Protein AF-A0A9D5NT60-F1 (afdb_monomer)

Mean predicted aligned error: 14.5 Å

Structure (mmCIF, N/CA/C/O backbone):
data_AF-A0A9D5NT60-F1
#
_entry.id   AF-A0A9D5NT60-F1
#
loop_
_atom_site.group_PDB
_atom_site.id
_atom_site.type_symbol
_atom_site.label_atom_id
_atom_site.label_alt_id
_atom_site.label_comp_id
_atom_site.label_asym_id
_atom_site.label_entity_id
_atom_site.label_seq_id
_atom_site.pdbx_PDB_ins_code
_atom_site.Cartn_x
_atom_site.Cartn_y
_atom_site.Cartn_z
_atom_site.occupancy
_atom_site.B_iso_or_equiv
_atom_site.auth_seq_id
_atom_site.auth_comp_id
_atom_site.auth_asym_id
_atom_site.auth_atom_id
_atom_site.pdbx_PDB_model_num
ATOM 1 N N . MET A 1 1 ? -36.560 -39.784 43.016 1.00 55.50 1 MET A N 1
ATOM 2 C CA . MET A 1 1 ? -36.771 -38.381 42.572 1.00 55.50 1 MET A CA 1
ATOM 3 C C . MET A 1 1 ? -35.807 -37.379 43.245 1.00 55.50 1 MET A C 1
ATOM 5 O O . MET A 1 1 ? -36.233 -36.331 43.709 1.00 55.50 1 MET A O 1
ATOM 9 N N . ARG A 1 2 ? -34.494 -37.661 43.305 1.00 48.84 2 ARG A N 1
ATOM 10 C CA . ARG A 1 2 ? -33.468 -36.709 43.806 1.00 48.84 2 ARG A CA 1
ATOM 11 C C . ARG A 1 2 ? -32.335 -36.456 42.801 1.00 48.84 2 ARG A C 1
ATOM 13 O O . ARG A 1 2 ? -31.768 -35.375 42.797 1.00 48.84 2 ARG A O 1
ATOM 20 N N . HIS A 1 3 ? -32.096 -37.387 41.877 1.00 47.28 3 HIS A N 1
ATOM 21 C CA . HIS A 1 3 ? -31.060 -37.263 40.844 1.00 47.28 3 HIS A CA 1
ATOM 22 C C . HIS A 1 3 ? -31.459 -36.378 39.648 1.00 47.28 3 HIS A C 1
ATOM 24 O O . HIS A 1 3 ? -30.592 -35.825 38.986 1.00 47.28 3 HIS A O 1
ATOM 30 N N . PHE A 1 4 ? -32.758 -36.158 39.413 1.00 44.31 4 PHE A N 1
ATOM 31 C CA . PHE A 1 4 ? -33.241 -35.341 38.287 1.00 44.31 4 PHE A CA 1
ATOM 32 C C . PHE A 1 4 ? -33.072 -33.825 38.510 1.00 44.31 4 PHE A C 1
ATOM 34 O O . PHE A 1 4 ? -32.981 -33.059 37.559 1.00 44.31 4 PHE A O 1
ATOM 41 N N . ARG A 1 5 ? -32.977 -33.378 39.772 1.00 44.19 5 ARG A N 1
ATOM 42 C CA . ARG A 1 5 ? -32.785 -31.956 40.118 1.00 44.19 5 ARG A CA 1
ATOM 43 C C . ARG A 1 5 ? -31.328 -31.496 40.013 1.00 44.19 5 ARG A C 1
ATOM 45 O O . ARG A 1 5 ? -31.089 -30.311 39.833 1.00 44.19 5 ARG A O 1
ATOM 52 N N . ILE A 1 6 ? -30.371 -32.422 40.098 1.00 51.81 6 ILE A N 1
ATOM 53 C CA . ILE A 1 6 ? -28.933 -32.112 40.038 1.00 51.81 6 ILE A CA 1
ATOM 54 C C . ILE A 1 6 ? -28.485 -31.921 38.582 1.00 51.81 6 ILE A C 1
ATOM 56 O O . ILE A 1 6 ? -27.707 -31.020 38.287 1.00 51.81 6 ILE A O 1
ATOM 60 N N . ILE A 1 7 ? -29.049 -32.694 37.650 1.00 50.59 7 ILE A N 1
ATOM 61 C CA . ILE A 1 7 ? -28.733 -32.590 36.215 1.00 50.59 7 ILE A CA 1
ATOM 62 C C . ILE A 1 7 ? -29.199 -31.241 35.639 1.00 50.59 7 ILE A C 1
ATOM 64 O O . ILE A 1 7 ? -28.516 -30.651 34.807 1.00 50.59 7 ILE A O 1
ATOM 68 N N . LEU A 1 8 ? -30.303 -30.690 36.150 1.00 46.84 8 LEU A N 1
ATOM 69 C CA . LEU A 1 8 ? -30.836 -29.399 35.705 1.00 46.84 8 LEU A CA 1
ATOM 70 C C . LEU A 1 8 ? -29.977 -28.199 36.150 1.00 46.84 8 LEU A C 1
ATOM 72 O O . LEU A 1 8 ? -30.018 -27.152 35.514 1.00 46.84 8 LEU A O 1
ATOM 76 N N . PHE A 1 9 ? -29.154 -28.360 37.191 1.00 44.91 9 PHE A N 1
ATOM 77 C CA . PHE A 1 9 ? -28.248 -27.308 37.662 1.00 44.91 9 PHE A CA 1
ATOM 78 C C . PHE A 1 9 ? -26.914 -27.290 36.900 1.00 44.91 9 PHE A C 1
ATOM 80 O O . PHE A 1 9 ? -26.325 -26.230 36.716 1.00 44.91 9 PHE A O 1
ATOM 87 N N . VAL A 1 10 ? -26.456 -28.441 36.396 1.00 49.69 10 VAL A N 1
ATOM 88 C CA . VAL A 1 10 ? -25.205 -28.535 35.618 1.00 49.69 10 VAL A CA 1
ATOM 89 C C . VAL A 1 10 ? -25.395 -28.038 34.178 1.00 49.69 10 VAL A C 1
ATOM 91 O O . VAL A 1 10 ? -24.489 -27.431 33.614 1.00 49.69 10 VAL A O 1
ATOM 94 N N . VAL A 1 11 ? -26.589 -28.197 33.599 1.00 49.06 11 VAL A N 1
ATOM 95 C CA . VAL A 1 11 ? -26.887 -27.692 32.244 1.00 49.06 11 VAL A CA 1
ATOM 96 C C . VAL A 1 11 ? -27.072 -26.165 32.217 1.00 49.06 11 VAL A C 1
ATOM 98 O O . VAL A 1 11 ? -26.758 -25.535 31.212 1.00 49.06 11 VAL A O 1
ATOM 101 N N . ALA A 1 12 ? -27.482 -25.542 33.328 1.00 46.06 12 ALA A N 1
ATOM 102 C CA . ALA A 1 12 ? -27.653 -24.088 33.411 1.00 46.06 12 ALA A CA 1
ATOM 103 C C . ALA A 1 12 ? -26.325 -23.301 33.472 1.00 46.06 12 ALA A C 1
ATOM 105 O O . ALA A 1 12 ? -26.299 -22.124 33.128 1.00 46.06 12 ALA A O 1
ATOM 106 N N . VAL A 1 13 ? -25.215 -23.936 33.871 1.00 49.66 13 VAL A N 1
ATOM 107 C CA . VAL A 1 13 ? -23.894 -23.280 33.986 1.00 49.66 13 VAL A CA 1
ATOM 108 C C . VAL A 1 13 ? -23.047 -23.446 32.714 1.00 49.66 13 VAL A C 1
ATOM 110 O O . VAL A 1 13 ? -22.098 -22.700 32.492 1.00 49.66 13 VAL A O 1
ATOM 113 N N . ALA A 1 14 ? -23.423 -24.356 31.811 1.00 45.78 14 ALA A N 1
ATOM 114 C CA . ALA A 1 14 ? -22.706 -24.584 30.553 1.00 45.78 14 ALA A CA 1
ATOM 115 C C . ALA A 1 14 ? -23.073 -23.591 29.426 1.00 45.78 14 ALA A C 1
ATOM 117 O O . ALA A 1 14 ? -22.545 -23.699 28.322 1.00 45.78 14 ALA A O 1
ATOM 118 N N . TRP A 1 15 ? -23.960 -22.624 29.688 1.00 45.91 15 TRP A N 1
ATOM 119 C CA . TRP A 1 15 ? -24.407 -21.599 28.729 1.00 45.91 15 TRP A CA 1
ATOM 120 C C . TRP A 1 15 ? -23.948 -20.179 29.103 1.00 45.91 15 TRP A C 1
ATOM 122 O O . TRP A 1 15 ? -24.566 -19.188 28.731 1.00 45.91 15 TRP A O 1
ATOM 132 N N . CYS A 1 16 ? -22.830 -20.051 29.816 1.00 47.03 16 CYS A N 1
ATOM 133 C CA . CYS A 1 16 ? -22.182 -18.760 30.037 1.00 47.03 16 CYS A CA 1
ATOM 134 C C . CYS A 1 16 ? -20.698 -18.856 29.698 1.00 47.03 16 CYS A C 1
ATOM 136 O O . CYS A 1 16 ? -19.882 -18.890 30.607 1.00 47.03 16 CYS A O 1
ATOM 138 N N . SER A 1 17 ? -20.341 -18.931 28.413 1.00 45.72 17 SER A N 1
ATOM 139 C CA . SER A 1 17 ? -19.003 -18.567 27.894 1.00 45.72 17 SER A CA 1
ATOM 140 C C . SER A 1 17 ? -18.977 -18.607 26.364 1.00 45.72 17 SER A C 1
ATOM 142 O O . SER A 1 17 ? -18.187 -19.301 25.737 1.00 45.72 17 SER A O 1
ATOM 144 N N . SER A 1 18 ? -19.868 -17.864 25.728 1.00 51.53 18 SER A N 1
ATOM 145 C CA . SER A 1 18 ? -19.599 -17.357 24.380 1.00 51.53 18 SER A CA 1
ATOM 146 C C . SER A 1 18 ? -20.215 -15.974 24.271 1.00 51.53 18 SER A C 1
ATOM 148 O O . SER A 1 18 ? -21.006 -15.668 23.387 1.00 51.53 18 SER A O 1
ATOM 150 N N . ILE A 1 19 ? -19.813 -15.100 25.201 1.00 51.97 19 ILE A N 1
ATOM 151 C CA . ILE A 1 19 ? -19.717 -13.685 24.861 1.00 51.97 19 ILE A CA 1
ATOM 152 C C . ILE A 1 19 ? -18.620 -13.648 23.801 1.00 51.97 19 ILE A C 1
ATOM 154 O O . ILE A 1 19 ? -17.432 -13.622 24.117 1.00 51.97 19 ILE A O 1
ATOM 158 N N . GLY A 1 20 ? -19.024 -13.767 22.534 1.00 46.34 20 GLY A N 1
ATOM 159 C CA . GLY A 1 20 ? -18.193 -13.309 21.440 1.00 46.34 20 GLY A CA 1
ATOM 160 C C . GLY A 1 20 ? -17.795 -11.891 21.806 1.00 46.34 20 GLY A C 1
ATOM 161 O O . GLY A 1 20 ? -18.662 -11.065 22.099 1.00 46.34 20 GLY A O 1
ATOM 162 N N . ALA A 1 21 ? -16.493 -11.647 21.913 1.00 41.59 21 ALA A N 1
ATOM 163 C CA . ALA A 1 21 ? -15.985 -10.301 22.025 1.00 41.59 21 ALA A CA 1
ATOM 164 C C . ALA A 1 21 ? -16.543 -9.539 20.819 1.00 41.59 21 ALA A C 1
ATOM 166 O O . ALA A 1 21 ? -16.069 -9.712 19.698 1.00 41.59 21 ALA A O 1
ATOM 167 N N . ASN A 1 22 ? -17.590 -8.745 21.037 1.00 44.59 22 ASN A N 1
ATOM 168 C CA . ASN A 1 22 ? -17.955 -7.686 20.117 1.00 44.59 22 ASN A CA 1
ATOM 169 C C . ASN A 1 22 ? -16.847 -6.649 20.259 1.00 44.59 22 ASN A C 1
ATOM 171 O O . ASN A 1 22 ? -16.970 -5.674 20.999 1.00 44.59 22 ASN A O 1
ATOM 175 N N . SER A 1 23 ? -15.719 -6.922 19.607 1.00 47.34 23 SER A N 1
ATOM 176 C CA . SER A 1 23 ? -14.710 -5.925 19.313 1.00 47.34 23 SER A CA 1
ATOM 177 C C . SER A 1 23 ? -15.454 -4.847 18.542 1.00 47.34 23 SER A C 1
ATOM 179 O O . SER A 1 23 ? -15.904 -5.095 17.423 1.00 47.34 23 SER A O 1
ATOM 181 N N . ALA A 1 24 ? -15.662 -3.682 19.158 1.00 52.12 24 ALA A N 1
ATOM 182 C CA . ALA A 1 24 ? -16.116 -2.519 18.413 1.00 52.12 24 ALA A CA 1
ATOM 183 C C . ALA A 1 24 ? -15.229 -2.391 17.159 1.00 52.12 24 ALA A C 1
ATOM 185 O O . ALA A 1 24 ? -14.023 -2.656 17.268 1.00 52.12 24 ALA A O 1
ATOM 186 N N . PRO A 1 25 ? -15.796 -2.067 15.982 1.00 56.31 25 PRO A N 1
ATOM 187 C CA . PRO A 1 25 ? -15.014 -1.949 14.762 1.00 56.31 25 PRO A CA 1
ATOM 188 C C . PRO A 1 25 ? -13.842 -1.015 15.042 1.00 56.31 25 PRO A C 1
ATOM 190 O O . PRO A 1 25 ? -14.013 0.104 15.529 1.00 56.31 25 PRO A O 1
ATOM 193 N N . VAL A 1 26 ? -12.633 -1.531 14.841 1.00 66.62 26 VAL A N 1
ATOM 194 C CA . VAL A 1 26 ? -11.413 -0.800 15.149 1.00 66.62 26 VAL A CA 1
ATOM 195 C C . VAL A 1 26 ? -11.231 0.253 14.060 1.00 66.62 26 VAL A C 1
ATOM 197 O O . VAL A 1 26 ? -10.698 -0.017 12.986 1.00 66.62 26 VAL A O 1
ATOM 200 N N . VAL A 1 27 ? -11.754 1.451 14.322 1.00 77.25 27 VAL A N 1
ATOM 201 C CA . VAL A 1 27 ? -11.647 2.599 13.421 1.00 77.25 27 VAL A CA 1
ATOM 202 C C . VAL A 1 27 ? -10.230 3.154 13.513 1.00 77.25 27 VAL A C 1
ATOM 204 O O . VAL A 1 27 ? -9.763 3.511 14.598 1.00 77.25 27 VAL A O 1
ATOM 207 N N . LEU A 1 28 ? -9.538 3.241 12.375 1.00 84.44 28 LEU A N 1
ATOM 208 C CA . LEU A 1 28 ? -8.207 3.842 12.328 1.00 84.44 28 LEU A CA 1
ATOM 209 C C . LEU A 1 28 ? -8.253 5.306 12.813 1.00 84.44 28 LEU A C 1
ATOM 211 O O . LEU A 1 28 ? -9.161 6.054 12.429 1.00 84.44 28 LEU A O 1
ATOM 215 N N . PRO A 1 29 ? -7.246 5.774 13.573 1.00 89.12 29 PRO A N 1
ATOM 216 C CA . PRO A 1 29 ? -7.067 7.198 13.826 1.00 89.12 29 PRO A CA 1
ATOM 217 C C . PRO A 1 29 ? -6.943 7.969 12.510 1.00 89.12 29 PRO A C 1
ATOM 219 O O . PRO A 1 29 ? -6.297 7.498 11.573 1.00 89.12 29 PRO A O 1
ATOM 222 N N . HIS A 1 30 ? -7.508 9.177 12.449 1.00 87.94 30 HIS A N 1
ATOM 223 C CA . HIS A 1 30 ? -7.517 9.987 11.227 1.00 87.94 30 HIS A CA 1
ATOM 224 C C . HIS A 1 30 ? -6.115 10.173 10.615 1.00 87.94 30 HIS A C 1
ATOM 226 O O . HIS A 1 30 ? -5.956 10.045 9.406 1.00 87.94 30 HIS A O 1
ATOM 232 N N . ALA A 1 31 ? -5.083 10.395 11.438 1.00 88.69 31 ALA A N 1
ATOM 233 C CA . ALA A 1 31 ? -3.705 10.551 10.965 1.00 88.69 31 ALA A CA 1
ATOM 234 C C . ALA A 1 31 ? -3.171 9.288 10.263 1.00 88.69 31 ALA A C 1
ATOM 236 O O . ALA A 1 31 ? -2.668 9.378 9.144 1.00 88.69 31 ALA A O 1
ATOM 237 N N . THR A 1 32 ? -3.337 8.114 10.878 1.00 89.25 32 THR A N 1
ATOM 238 C CA . THR A 1 32 ? -2.941 6.820 10.298 1.00 89.25 32 THR A CA 1
ATOM 239 C C . THR A 1 32 ? -3.777 6.505 9.049 1.00 89.25 32 THR A C 1
ATOM 241 O O . THR A 1 32 ? -3.253 5.999 8.061 1.00 89.25 32 THR A O 1
ATOM 244 N N . ALA A 1 33 ? -5.070 6.856 9.036 1.00 88.06 33 ALA A N 1
ATOM 245 C CA . ALA A 1 33 ? -5.943 6.652 7.877 1.00 88.06 33 ALA A CA 1
ATOM 246 C C . ALA A 1 33 ? -5.521 7.528 6.686 1.00 88.06 33 ALA A C 1
ATOM 248 O O . ALA A 1 33 ? -5.397 7.044 5.559 1.00 88.06 33 ALA A O 1
ATOM 249 N N . ALA A 1 34 ? -5.236 8.806 6.942 1.00 87.50 34 ALA A N 1
ATOM 250 C CA . ALA A 1 34 ? -4.710 9.732 5.948 1.00 87.50 34 ALA A CA 1
ATOM 251 C C . ALA A 1 34 ? -3.334 9.287 5.435 1.00 87.50 34 ALA A C 1
ATOM 253 O O . ALA A 1 34 ? -3.050 9.415 4.244 1.00 87.50 34 ALA A O 1
ATOM 254 N N . HIS A 1 35 ? -2.496 8.729 6.312 1.00 89.25 35 HIS A N 1
ATOM 255 C CA . HIS A 1 35 ? -1.205 8.171 5.936 1.00 89.25 35 HIS A CA 1
ATOM 256 C C . HIS A 1 35 ? -1.355 6.965 5.001 1.00 89.25 35 HIS A C 1
ATOM 258 O O . HIS A 1 35 ? -0.745 6.939 3.933 1.00 89.25 35 HIS A O 1
ATOM 264 N N . PHE A 1 36 ? -2.234 6.021 5.345 1.00 88.12 36 PHE A N 1
ATOM 265 C CA . PHE A 1 36 ? -2.567 4.875 4.500 1.00 88.12 36 PHE A CA 1
ATOM 266 C C . PHE A 1 36 ? -3.084 5.303 3.118 1.00 88.12 36 PHE A C 1
ATOM 268 O O . PHE A 1 36 ? -2.667 4.757 2.0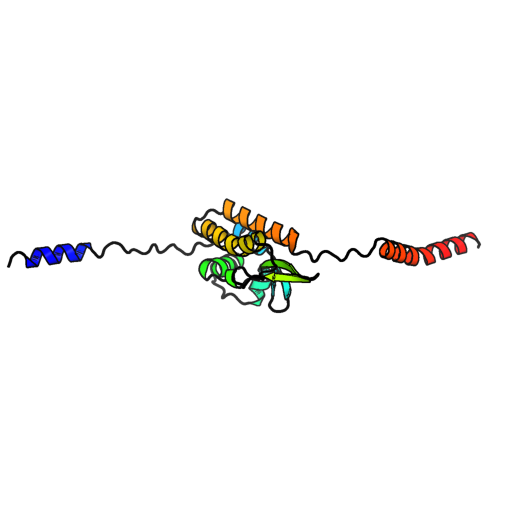98 1.00 88.12 36 PHE A O 1
ATOM 275 N N . CYS A 1 37 ? -3.921 6.344 3.062 1.00 86.50 37 CYS A N 1
ATOM 276 C CA . CYS A 1 37 ? -4.475 6.869 1.811 1.00 86.50 37 CYS A CA 1
ATOM 277 C C . CYS A 1 37 ? -3.445 7.548 0.885 1.00 86.50 37 CYS A C 1
ATOM 279 O O . CYS A 1 37 ? -3.810 7.946 -0.225 1.00 86.50 37 CYS A O 1
ATOM 281 N N . ARG A 1 38 ? -2.175 7.679 1.301 1.00 88.38 38 ARG A N 1
ATOM 282 C CA . ARG A 1 38 ? -1.074 8.128 0.427 1.00 88.38 38 ARG A CA 1
ATOM 283 C C . ARG A 1 38 ? -0.589 7.050 -0.535 1.00 88.38 38 ARG A C 1
ATOM 285 O O . ARG A 1 38 ? 0.083 7.386 -1.507 1.00 88.38 38 ARG A O 1
ATOM 292 N N . LEU A 1 39 ? -0.891 5.780 -0.266 1.00 89.50 39 LEU A N 1
ATOM 293 C CA . LEU A 1 39 ? -0.545 4.690 -1.170 1.00 89.50 39 LEU A CA 1
ATOM 294 C C . LEU A 1 39 ? -1.230 4.883 -2.523 1.00 89.50 39 LEU A C 1
ATOM 296 O O . LEU A 1 39 ? -2.339 5.420 -2.626 1.00 89.50 39 LEU A O 1
ATOM 300 N N . LEU A 1 40 ? -0.556 4.403 -3.561 1.00 90.00 40 LEU A N 1
ATOM 301 C CA . LEU A 1 40 ? -1.117 4.329 -4.900 1.00 90.00 40 LEU A CA 1
ATOM 302 C C . LEU A 1 40 ? -1.873 3.015 -5.081 1.00 90.00 40 LEU A C 1
ATOM 304 O O . LEU A 1 40 ? -1.474 1.975 -4.553 1.00 90.00 40 LEU A O 1
ATOM 308 N N . VAL A 1 41 ? -2.948 3.068 -5.855 1.00 88.81 41 VAL A N 1
ATOM 309 C CA . VAL A 1 41 ? -3.691 1.896 -6.304 1.00 88.81 41 VAL A CA 1
ATOM 310 C C . VAL A 1 41 ? -3.860 1.972 -7.816 1.00 88.81 41 VAL A C 1
ATOM 312 O O . VAL A 1 41 ? -4.087 3.050 -8.372 1.00 88.81 41 VAL A O 1
ATOM 315 N N . ALA A 1 42 ? -3.710 0.831 -8.482 1.00 87.88 42 ALA A N 1
ATOM 316 C CA . ALA A 1 42 ? -4.052 0.703 -9.889 1.00 87.88 42 ALA A CA 1
ATOM 317 C C . ALA A 1 42 ? -5.551 0.426 -10.039 1.00 87.88 42 ALA A C 1
ATOM 319 O O . ALA A 1 42 ? -6.087 -0.472 -9.384 1.00 87.88 42 ALA A O 1
ATOM 320 N N . ASP A 1 43 ? -6.217 1.182 -10.908 1.00 81.81 43 ASP A N 1
ATOM 321 C CA . ASP A 1 43 ? -7.610 0.927 -11.268 1.00 81.81 43 ASP A CA 1
ATOM 322 C C . ASP A 1 43 ? -7.752 -0.329 -12.163 1.00 81.81 43 ASP A C 1
ATOM 324 O O . ASP A 1 43 ? -6.798 -1.078 -12.427 1.00 81.81 43 ASP A O 1
ATOM 328 N N . SER A 1 44 ? -8.975 -0.607 -12.619 1.00 77.38 44 SER A N 1
ATOM 329 C CA . SER A 1 44 ? -9.239 -1.714 -13.543 1.00 77.38 44 SER A CA 1
ATOM 330 C C . SER A 1 44 ? -8.557 -1.545 -14.904 1.00 77.38 44 SER A C 1
ATOM 332 O O . SER A 1 44 ? -8.254 -2.551 -15.544 1.00 77.38 44 SER A O 1
ATOM 334 N N . GLU A 1 45 ? -8.306 -0.304 -15.320 1.00 77.56 45 GLU A N 1
ATOM 335 C CA . GLU A 1 45 ? -7.702 0.081 -16.600 1.00 77.56 45 GLU A CA 1
ATOM 336 C C . GLU A 1 45 ? -6.163 0.146 -16.532 1.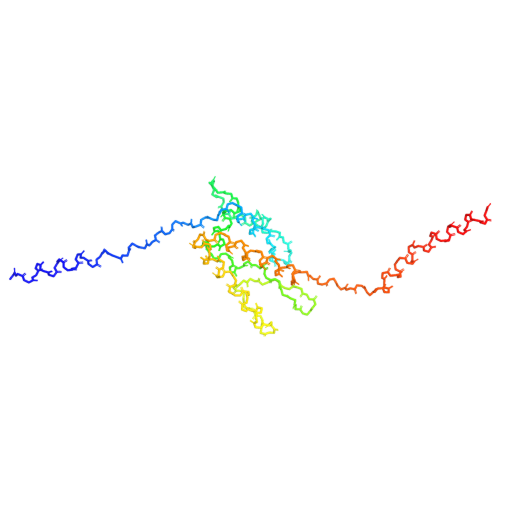00 77.56 45 GLU A C 1
ATOM 338 O O . GLU A 1 45 ? -5.495 0.218 -17.562 1.00 77.56 45 GLU A O 1
ATOM 343 N N . GLY A 1 46 ? -5.587 0.048 -15.331 1.00 74.56 46 GLY A N 1
ATOM 344 C CA . GLY A 1 46 ? -4.151 0.122 -15.075 1.00 74.56 46 GLY A CA 1
ATOM 345 C C . GLY A 1 46 ? -3.628 1.535 -14.800 1.00 74.56 46 GLY A C 1
ATOM 346 O O . GLY A 1 46 ? -2.413 1.703 -14.676 1.00 74.56 46 GLY A O 1
ATOM 347 N N . ASN A 1 47 ? -4.497 2.542 -14.668 1.00 83.06 47 ASN A N 1
ATOM 348 C CA . ASN A 1 47 ? -4.083 3.883 -14.268 1.00 83.06 47 ASN A CA 1
ATOM 349 C C . ASN A 1 47 ? -3.812 3.926 -12.765 1.00 83.06 47 ASN A C 1
ATOM 351 O O . ASN A 1 47 ? -4.552 3.369 -11.952 1.00 83.06 47 ASN A O 1
ATOM 355 N N . LEU A 1 48 ? -2.750 4.634 -12.389 1.00 85.31 48 LEU A N 1
ATOM 356 C CA . LEU A 1 48 ? -2.381 4.825 -10.994 1.00 85.31 48 LEU A CA 1
ATOM 357 C C . LEU A 1 48 ? -3.052 6.069 -10.445 1.00 85.31 48 LEU A C 1
ATOM 359 O O . LEU A 1 48 ? -2.884 7.164 -10.983 1.00 85.31 48 LEU A O 1
ATOM 363 N N . CYS A 1 49 ? -3.753 5.913 -9.331 1.00 83.81 49 CYS A N 1
ATOM 364 C CA . CYS A 1 49 ? -4.268 7.042 -8.580 1.00 83.81 49 CYS A CA 1
ATOM 365 C C . CYS A 1 49 ? -3.985 6.884 -7.081 1.00 83.81 49 CYS A C 1
ATOM 367 O O . CYS A 1 49 ? -3.826 5.766 -6.582 1.00 83.81 49 CYS A O 1
ATOM 369 N N . PRO A 1 50 ? -3.904 8.000 -6.337 1.00 85.50 50 PRO A N 1
ATOM 370 C CA . PRO A 1 50 ? -3.932 7.947 -4.886 1.00 85.50 50 PRO A CA 1
ATOM 371 C C . PRO A 1 50 ? -5.206 7.249 -4.418 1.00 85.50 50 PRO A C 1
ATOM 373 O O . PRO A 1 50 ? -6.289 7.505 -4.955 1.00 85.50 50 PRO A O 1
ATOM 376 N N . ILE A 1 51 ? -5.095 6.431 -3.373 1.00 84.62 51 ILE A N 1
ATOM 377 C CA . ILE A 1 51 ? -6.245 5.767 -2.751 1.00 84.62 51 ILE A CA 1
ATOM 378 C C . ILE A 1 51 ? -7.368 6.768 -2.422 1.00 84.62 51 ILE A C 1
ATOM 380 O O . ILE A 1 51 ? -8.536 6.485 -2.677 1.00 84.62 51 ILE A O 1
ATOM 384 N N . SER A 1 52 ? -7.032 7.971 -1.944 1.00 78.25 52 SER A N 1
ATOM 385 C CA . SER A 1 52 ? -8.004 9.047 -1.675 1.00 78.25 52 SER A CA 1
ATOM 386 C C . SER A 1 52 ? -8.880 9.414 -2.885 1.00 78.25 52 SER A C 1
ATOM 388 O O . SER A 1 52 ? -10.074 9.679 -2.738 1.00 78.25 52 SER A O 1
ATOM 390 N N . SER A 1 53 ? -8.313 9.389 -4.093 1.00 80.44 53 SER A N 1
ATOM 391 C CA . SER A 1 53 ? -9.030 9.631 -5.350 1.00 80.44 53 SER A CA 1
ATOM 392 C C . SER A 1 53 ? -9.856 8.413 -5.774 1.00 80.44 53 SER A C 1
ATOM 394 O O . SER A 1 53 ? -10.993 8.550 -6.236 1.00 80.44 53 SER A O 1
ATOM 396 N N . TYR A 1 54 ? -9.309 7.211 -5.570 1.00 80.12 54 TYR A N 1
ATOM 397 C CA . TYR A 1 54 ? -9.988 5.949 -5.862 1.00 80.12 54 TYR A CA 1
ATOM 398 C C . TYR A 1 54 ? -11.289 5.797 -5.059 1.00 80.12 54 TYR A C 1
ATOM 400 O O . TYR A 1 54 ? -12.333 5.477 -5.632 1.00 80.12 54 TYR A O 1
ATOM 408 N N . ILE A 1 55 ? -11.245 6.112 -3.758 1.00 74.69 55 ILE A N 1
ATOM 409 C CA . ILE A 1 55 ? -12.395 6.077 -2.836 1.00 74.69 55 ILE A CA 1
ATOM 410 C C . ILE A 1 55 ? -13.535 6.961 -3.333 1.00 74.69 55 ILE A C 1
ATOM 412 O O . ILE A 1 55 ? -14.687 6.533 -3.375 1.00 74.69 55 ILE A O 1
ATOM 416 N N . ARG A 1 56 ? -13.208 8.196 -3.736 1.00 71.00 56 ARG A N 1
ATOM 417 C CA . ARG A 1 56 ? -14.192 9.177 -4.211 1.00 71.00 56 ARG A CA 1
ATOM 418 C C . ARG A 1 56 ? -14.943 8.681 -5.445 1.00 71.00 56 ARG A C 1
ATOM 420 O O . ARG A 1 56 ? -16.118 8.991 -5.611 1.00 71.00 56 ARG A O 1
ATOM 427 N N . THR A 1 57 ? -14.261 7.917 -6.290 1.00 70.81 57 THR A N 1
ATOM 428 C CA . THR A 1 57 ? -14.802 7.417 -7.557 1.00 70.81 57 THR A CA 1
ATOM 429 C C . THR A 1 57 ? -15.678 6.176 -7.358 1.00 70.81 57 THR A C 1
ATOM 431 O O . THR A 1 57 ? -16.667 6.013 -8.062 1.00 70.81 57 THR A O 1
ATOM 434 N N . HIS A 1 58 ? -15.369 5.332 -6.367 1.00 66.31 58 HIS A N 1
ATOM 435 C CA . HIS A 1 58 ? -16.047 4.047 -6.146 1.00 66.31 58 HIS A CA 1
ATOM 436 C C . HIS A 1 58 ? -17.164 4.078 -5.083 1.00 66.31 58 HIS A C 1
ATOM 438 O O . HIS A 1 58 ? -17.644 3.016 -4.702 1.00 66.31 58 HIS A O 1
ATOM 444 N N . GLN A 1 59 ? -17.584 5.268 -4.619 1.00 57.03 59 GLN A N 1
ATOM 445 C CA . GLN A 1 59 ? -18.705 5.483 -3.680 1.00 57.03 59 GLN A CA 1
ATOM 446 C C . GLN A 1 59 ? -18.797 4.421 -2.570 1.00 57.03 59 GLN A C 1
ATOM 448 O O . GLN A 1 59 ? -19.775 3.684 -2.444 1.00 57.03 59 GLN A O 1
ATOM 453 N N . ILE A 1 60 ? -17.769 4.353 -1.726 1.00 60.59 60 ILE A N 1
ATOM 454 C CA . ILE A 1 60 ? -17.859 3.584 -0.483 1.00 60.59 60 ILE A CA 1
ATOM 455 C C . ILE A 1 60 ? -18.882 4.308 0.402 1.00 60.59 60 ILE A C 1
ATOM 457 O O . ILE A 1 60 ? -18.713 5.487 0.699 1.00 60.59 60 ILE A O 1
ATOM 461 N N . ALA A 1 61 ? -19.991 3.629 0.707 1.00 53.28 61 ALA A N 1
ATOM 462 C CA . ALA A 1 61 ? -21.219 4.214 1.245 1.00 53.28 61 ALA A CA 1
ATOM 463 C C . ALA A 1 61 ? -20.967 5.105 2.468 1.00 53.28 61 ALA A C 1
ATOM 465 O O . ALA A 1 61 ? -20.658 4.581 3.529 1.00 53.28 61 ALA A O 1
ATOM 466 N N . ALA A 1 62 ? -21.120 6.425 2.320 1.00 53.97 62 ALA A N 1
ATOM 467 C CA . ALA A 1 62 ? -20.840 7.434 3.342 1.00 53.97 62 ALA A CA 1
ATOM 468 C C . ALA A 1 62 ? -21.638 7.214 4.639 1.00 53.97 62 ALA A C 1
ATOM 470 O O . ALA A 1 62 ? -22.867 7.197 4.623 1.00 53.97 62 ALA A O 1
ATOM 471 N N . SER A 1 63 ? -20.930 7.062 5.759 1.00 56.56 63 SER A N 1
ATOM 472 C CA . SER A 1 63 ? -21.492 7.188 7.103 1.00 56.56 63 SER A CA 1
ATOM 473 C C . SER A 1 63 ? -21.224 8.609 7.581 1.00 56.56 63 SER A C 1
ATOM 475 O O . SER A 1 63 ? -20.087 9.073 7.513 1.00 56.56 63 SER A O 1
ATOM 477 N N . ASP A 1 64 ? -22.254 9.292 8.078 1.00 64.62 64 ASP A N 1
ATOM 478 C CA . ASP A 1 64 ? -22.228 10.731 8.396 1.00 64.62 64 ASP A CA 1
ATOM 479 C C . ASP A 1 64 ? -21.267 11.107 9.549 1.00 64.62 64 ASP A C 1
ATOM 481 O O . ASP A 1 64 ? -21.036 12.282 9.823 1.00 64.62 64 ASP A O 1
ATOM 485 N N . SER A 1 65 ? -20.701 10.119 10.253 1.00 73.12 65 SER A N 1
ATOM 486 C CA . SER A 1 65 ? -19.891 10.314 11.463 1.00 73.12 65 SER A CA 1
ATOM 487 C C . SER A 1 65 ? -18.380 10.118 11.289 1.00 73.12 65 SER A C 1
ATOM 489 O O . SER A 1 65 ? -17.634 10.416 12.224 1.00 73.12 65 SER A O 1
ATOM 491 N N . LEU A 1 66 ? -17.910 9.619 10.140 1.00 74.06 66 LEU A N 1
ATOM 492 C CA . LEU A 1 66 ? -16.499 9.275 9.910 1.00 74.06 66 LEU A CA 1
ATOM 493 C C . LEU A 1 66 ? -15.881 10.103 8.784 1.00 74.06 66 LEU A C 1
ATOM 495 O O . LEU A 1 66 ? -16.557 10.480 7.829 1.00 74.06 66 LEU A O 1
ATOM 499 N N . THR A 1 67 ? -14.567 10.351 8.860 1.00 81.06 67 THR A N 1
ATOM 500 C CA . THR A 1 67 ? -13.866 10.947 7.713 1.00 81.06 67 THR A CA 1
ATOM 501 C C . THR A 1 67 ? -13.780 9.933 6.563 1.00 81.06 67 THR A C 1
ATOM 503 O O . THR A 1 67 ? -13.741 8.723 6.820 1.00 81.06 67 THR A O 1
ATOM 506 N N . PRO A 1 68 ? -13.707 10.382 5.295 1.00 77.44 68 PRO A N 1
ATOM 507 C CA . PRO A 1 68 ? -13.610 9.482 4.142 1.00 77.44 68 PRO A CA 1
ATOM 508 C C . PRO A 1 68 ? -12.463 8.465 4.255 1.00 77.44 68 PRO A C 1
ATOM 510 O O . PRO A 1 68 ? -12.593 7.316 3.836 1.00 77.44 68 PRO A O 1
ATOM 513 N N . GLU A 1 69 ? -11.346 8.866 4.864 1.00 81.38 69 GLU A N 1
ATOM 514 C CA . GLU A 1 69 ? -10.179 8.012 5.094 1.00 81.38 69 GLU A CA 1
ATOM 515 C C . GLU A 1 69 ? -10.463 6.927 6.138 1.00 81.38 69 GLU A C 1
ATOM 517 O O . GLU A 1 69 ? -10.058 5.778 5.964 1.00 81.38 69 GLU A O 1
ATOM 522 N N . GLN A 1 70 ? -11.164 7.272 7.221 1.00 83.50 70 GLN A N 1
ATOM 523 C CA . GLN A 1 70 ? -11.528 6.319 8.274 1.00 83.50 70 GLN A CA 1
ATOM 524 C C . GLN A 1 70 ? -12.547 5.301 7.774 1.00 83.50 70 GLN A C 1
ATOM 526 O O . GLN A 1 70 ? -12.423 4.109 8.043 1.00 83.50 70 GLN A O 1
ATOM 531 N N . GLN A 1 71 ? -13.509 5.765 6.987 1.00 79.44 71 GLN A N 1
ATOM 532 C CA . GLN A 1 71 ? -14.480 4.909 6.330 1.00 79.44 71 GLN A CA 1
ATOM 533 C C . GLN A 1 71 ? -13.830 3.958 5.321 1.00 79.44 71 GLN A C 1
ATOM 535 O O . GLN A 1 71 ? -14.169 2.776 5.255 1.00 79.44 71 GLN A O 1
ATOM 540 N N . PHE A 1 72 ? -12.876 4.446 4.531 1.00 77.50 72 PHE A N 1
ATOM 541 C CA . PHE A 1 72 ? -12.131 3.559 3.653 1.00 77.50 72 PHE A CA 1
ATOM 542 C C . PHE A 1 72 ? -11.317 2.539 4.438 1.00 77.50 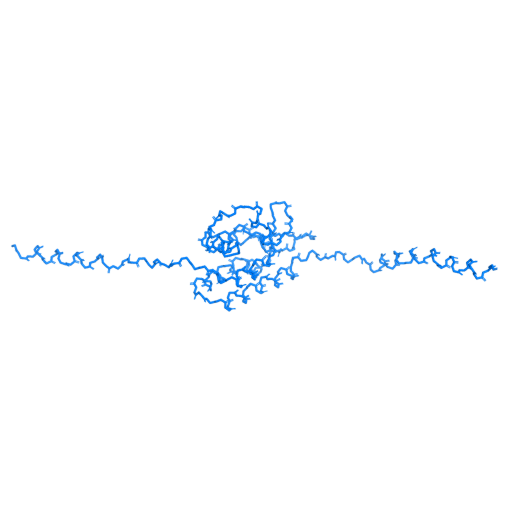72 PHE A C 1
ATOM 544 O O . PHE A 1 72 ? -11.300 1.367 4.078 1.00 77.50 72 PHE A O 1
ATOM 551 N N . ALA A 1 73 ? -10.666 2.958 5.521 1.00 81.06 73 ALA A N 1
ATOM 552 C CA . ALA A 1 73 ? -9.952 2.032 6.383 1.00 81.06 73 ALA A CA 1
ATOM 553 C C . ALA A 1 73 ? -10.894 0.942 6.930 1.00 81.06 73 ALA A C 1
ATOM 555 O O . ALA A 1 73 ? -10.520 -0.227 6.945 1.00 81.06 73 ALA A O 1
ATOM 556 N N . GLU A 1 74 ? -12.136 1.280 7.281 1.00 79.31 74 GLU A N 1
ATOM 557 C CA . GLU A 1 74 ? -13.159 0.297 7.654 1.00 79.31 74 GLU A CA 1
ATOM 558 C C . GLU A 1 74 ? -13.508 -0.653 6.496 1.00 79.31 74 GLU A C 1
ATOM 560 O O . GLU A 1 74 ? -13.531 -1.868 6.687 1.00 79.31 74 GLU A O 1
ATOM 565 N N . TYR A 1 75 ? -13.694 -0.141 5.276 1.00 79.75 75 TYR A N 1
ATOM 566 C CA . TYR A 1 75 ? -13.878 -0.981 4.086 1.00 79.75 75 TYR A CA 1
ATOM 567 C C . TYR A 1 75 ? -12.715 -1.968 3.888 1.00 79.75 75 TYR A C 1
ATOM 569 O O . TYR A 1 75 ? -12.908 -3.171 3.681 1.00 79.75 75 TYR A O 1
ATOM 577 N N . VAL A 1 76 ? -11.488 -1.464 3.987 1.00 83.88 76 VAL A N 1
ATOM 578 C CA . VAL A 1 76 ? -10.274 -2.243 3.767 1.00 83.88 76 VAL A CA 1
ATOM 579 C C . VAL A 1 76 ? -10.098 -3.297 4.851 1.00 83.88 76 VAL A C 1
ATOM 581 O O . VAL A 1 76 ? -10.027 -4.480 4.524 1.00 83.88 76 VAL A O 1
ATOM 584 N N . PHE A 1 77 ? -10.037 -2.897 6.119 1.00 83.12 77 PHE A N 1
ATOM 585 C CA . PHE A 1 77 ? -9.678 -3.779 7.233 1.00 83.12 77 PHE A CA 1
ATOM 586 C C . PHE A 1 77 ? -10.876 -4.552 7.800 1.00 83.12 77 PHE A C 1
ATOM 588 O O . PHE A 1 77 ? -10.719 -5.705 8.195 1.00 83.12 77 PHE A O 1
ATOM 595 N N . GLY A 1 78 ? -12.073 -3.961 7.792 1.00 76.19 78 GLY A N 1
ATOM 596 C CA . GLY A 1 78 ? -13.297 -4.573 8.316 1.00 76.19 78 GLY A CA 1
ATOM 597 C C . GLY A 1 78 ? -13.931 -5.586 7.363 1.00 76.19 78 GLY A C 1
ATOM 598 O O . GLY A 1 78 ? -14.304 -6.677 7.788 1.00 76.19 78 GLY A O 1
ATOM 599 N N . PHE A 1 79 ? -14.003 -5.270 6.065 1.00 74.88 79 PHE A N 1
ATOM 600 C CA . PHE A 1 79 ? -14.637 -6.142 5.060 1.00 74.88 79 PHE A CA 1
ATOM 601 C C . PHE A 1 79 ? -13.636 -6.926 4.202 1.00 74.88 79 PHE A C 1
ATOM 603 O O . PHE A 1 79 ? -14.027 -7.723 3.350 1.00 74.88 79 PHE A O 1
ATOM 610 N N . GLY A 1 80 ? -12.334 -6.731 4.424 1.00 77.31 80 GLY A N 1
ATOM 611 C CA . GLY A 1 80 ? -11.289 -7.413 3.665 1.00 77.31 80 GLY A CA 1
ATOM 612 C C . GLY A 1 80 ? -11.083 -6.858 2.255 1.00 77.31 80 GLY A C 1
ATOM 613 O O . GLY A 1 80 ? -10.545 -7.570 1.405 1.00 77.31 80 GLY A O 1
ATOM 614 N N . GLY A 1 81 ? -11.464 -5.598 2.005 1.00 80.12 81 GLY A N 1
ATOM 615 C CA . GLY A 1 81 ? -11.261 -4.924 0.719 1.00 80.12 81 GLY A CA 1
ATOM 616 C C . GLY A 1 81 ? -9.799 -4.912 0.257 1.00 80.12 81 GLY A C 1
ATOM 617 O O . GLY A 1 81 ? -9.536 -4.903 -0.942 1.00 80.12 81 GLY A O 1
ATOM 618 N N . TRP A 1 82 ? -8.832 -5.023 1.179 1.00 81.56 82 TRP A N 1
ATOM 619 C CA . TRP A 1 82 ? -7.403 -5.150 0.851 1.00 81.56 82 TRP A CA 1
ATOM 620 C C . TRP A 1 82 ? -7.077 -6.302 -0.112 1.00 81.56 82 TRP A C 1
ATOM 622 O O . TRP A 1 82 ? -6.094 -6.216 -0.845 1.00 81.56 82 TRP A O 1
ATOM 632 N N . LYS A 1 83 ? -7.887 -7.369 -0.148 1.00 85.00 83 LYS A N 1
ATOM 633 C CA . LYS A 1 83 ? -7.638 -8.538 -1.007 1.00 85.00 83 LYS A CA 1
ATOM 634 C C . LYS A 1 83 ? -7.735 -8.231 -2.496 1.00 85.00 83 LYS A C 1
ATOM 636 O O . LYS A 1 83 ? -7.065 -8.897 -3.273 1.00 85.00 83 LYS A O 1
ATOM 641 N N . SER A 1 84 ? -8.545 -7.245 -2.877 1.00 85.81 84 SER A N 1
ATOM 642 C CA . SER A 1 84 ? -8.773 -6.848 -4.271 1.00 85.81 84 SER A CA 1
ATOM 643 C C . SER A 1 84 ? -8.051 -5.557 -4.662 1.00 85.81 84 SER A C 1
ATOM 645 O O . SER A 1 84 ? -8.097 -5.159 -5.824 1.00 85.81 84 SER A O 1
ATOM 647 N N . LEU A 1 85 ? -7.401 -4.872 -3.716 1.00 86.38 85 LEU A N 1
ATOM 648 C CA . LEU A 1 85 ? -6.708 -3.618 -3.997 1.00 86.38 85 LEU A CA 1
ATOM 649 C C . LEU A 1 85 ? -5.340 -3.877 -4.628 1.00 86.38 85 LEU A C 1
ATOM 651 O O . LEU A 1 85 ? -4.429 -4.395 -3.981 1.00 86.38 85 LEU A O 1
ATOM 655 N N . ARG A 1 86 ? -5.179 -3.446 -5.882 1.00 90.12 86 ARG A N 1
ATOM 656 C CA . ARG A 1 86 ? -3.932 -3.560 -6.649 1.00 90.12 86 ARG A CA 1
ATOM 657 C C . ARG A 1 86 ? -2.913 -2.510 -6.207 1.00 90.12 86 ARG A C 1
ATOM 659 O O . ARG A 1 86 ? -2.772 -1.461 -6.830 1.00 90.12 86 ARG A O 1
ATOM 666 N N . ILE A 1 87 ? -2.235 -2.790 -5.098 1.00 89.88 87 ILE A N 1
ATOM 667 C CA . ILE A 1 87 ? -1.312 -1.869 -4.409 1.00 89.88 87 ILE A CA 1
ATOM 668 C C . ILE A 1 87 ? 0.153 -2.276 -4.626 1.00 89.88 87 ILE A C 1
ATOM 670 O O . ILE A 1 87 ? 1.047 -1.448 -4.449 1.00 89.88 87 ILE A O 1
ATOM 674 N N . PHE A 1 88 ? 0.426 -3.520 -5.033 1.00 91.62 88 PHE A N 1
ATOM 675 C CA . PHE A 1 88 ? 1.786 -4.055 -5.112 1.00 91.62 88 PHE A CA 1
ATOM 676 C C . PHE A 1 88 ? 2.325 -4.067 -6.540 1.00 91.62 88 PHE A C 1
ATOM 678 O O . PHE A 1 88 ? 1.950 -4.939 -7.325 1.00 91.62 88 PHE A O 1
ATOM 685 N N . PRO A 1 89 ? 3.223 -3.142 -6.904 1.00 90.44 89 PRO A N 1
ATOM 686 C CA . PRO A 1 89 ? 3.860 -3.177 -8.206 1.00 90.44 89 PRO A CA 1
ATOM 687 C C . PRO A 1 89 ? 4.907 -4.285 -8.288 1.00 90.44 89 PRO A C 1
ATOM 689 O O . PRO A 1 89 ? 5.714 -4.469 -7.379 1.00 90.44 89 PRO A O 1
ATOM 692 N N . HIS A 1 90 ? 4.954 -4.957 -9.430 1.00 87.25 90 HIS A N 1
ATOM 693 C CA . HIS A 1 90 ? 6.021 -5.873 -9.789 1.00 87.25 90 HIS A CA 1
ATOM 694 C C . HIS A 1 90 ? 6.375 -5.714 -11.269 1.00 87.25 90 HIS A C 1
ATOM 696 O O . HIS A 1 90 ? 5.509 -5.676 -12.147 1.00 87.25 90 HIS A O 1
ATOM 702 N N . GLN A 1 91 ? 7.675 -5.624 -11.544 1.00 83.31 91 GLN A N 1
ATOM 703 C CA . GLN A 1 91 ? 8.203 -5.488 -12.896 1.00 83.31 91 GLN A CA 1
ATOM 704 C C . GLN A 1 91 ? 8.213 -6.848 -13.591 1.00 83.31 91 GLN A C 1
ATOM 706 O O . GLN A 1 91 ? 8.872 -7.783 -13.146 1.00 83.31 91 GLN A O 1
ATOM 711 N N . GLN A 1 92 ? 7.486 -6.952 -14.696 1.00 75.38 92 GLN A N 1
ATOM 712 C CA . GLN A 1 92 ? 7.447 -8.124 -15.556 1.00 75.38 92 GLN A CA 1
ATOM 713 C C . GLN A 1 92 ? 7.698 -7.675 -16.996 1.00 75.38 92 GLN A C 1
ATOM 715 O O . GLN A 1 92 ? 6.972 -6.829 -17.510 1.00 75.38 92 GLN A O 1
ATOM 720 N N . ASP A 1 93 ? 8.736 -8.222 -17.631 1.00 67.81 93 ASP A N 1
ATOM 721 C CA . ASP A 1 93 ? 9.013 -8.056 -19.065 1.00 67.81 93 ASP A CA 1
ATOM 722 C C . ASP A 1 93 ? 8.950 -6.596 -19.553 1.00 67.81 93 ASP A C 1
ATOM 724 O O . ASP A 1 93 ? 8.316 -6.270 -20.554 1.00 67.81 93 ASP A O 1
ATOM 728 N N . ASN A 1 94 ? 9.624 -5.697 -18.823 1.00 70.38 94 ASN A N 1
ATOM 729 C CA . ASN A 1 94 ? 9.711 -4.260 -19.118 1.00 70.38 94 ASN A CA 1
ATOM 730 C C . ASN A 1 94 ? 8.402 -3.461 -18.918 1.00 70.38 94 ASN A C 1
ATOM 732 O O . ASN A 1 94 ? 8.333 -2.291 -19.293 1.00 70.38 94 ASN A O 1
ATOM 736 N N . SER A 1 95 ? 7.393 -4.062 -18.281 1.00 75.31 95 SER A N 1
ATOM 737 C CA . SER A 1 95 ? 6.158 -3.413 -17.830 1.00 75.31 95 SER A CA 1
ATOM 738 C C . SER A 1 95 ? 5.978 -3.564 -16.314 1.00 75.31 95 SER A C 1
ATOM 740 O O . SER A 1 95 ? 6.458 -4.523 -15.710 1.00 75.31 95 SER A O 1
ATOM 742 N N . VAL A 1 96 ? 5.304 -2.611 -15.668 1.00 85.38 96 VAL A N 1
ATOM 743 C CA . VAL A 1 96 ? 4.948 -2.708 -14.242 1.00 85.38 96 VAL A CA 1
ATOM 744 C C . VAL A 1 96 ? 3.514 -3.204 -14.147 1.00 85.38 96 VAL A C 1
ATOM 746 O O . VAL A 1 96 ? 2.588 -2.510 -14.561 1.00 85.38 96 VAL A O 1
ATOM 749 N N . ARG A 1 97 ? 3.321 -4.388 -13.567 1.00 87.62 97 ARG A N 1
ATOM 750 C CA . ARG A 1 97 ? 1.992 -4.910 -13.242 1.00 87.62 97 ARG A CA 1
ATOM 751 C C . ARG A 1 97 ? 1.732 -4.739 -11.752 1.00 87.62 97 ARG A C 1
ATOM 753 O O . ARG A 1 97 ? 2.592 -5.047 -10.934 1.00 87.62 97 ARG A O 1
ATOM 760 N N . TRP A 1 98 ? 0.547 -4.248 -11.417 1.00 90.06 98 TRP A N 1
ATOM 761 C CA . TRP A 1 98 ? 0.111 -4.036 -10.042 1.00 90.06 98 TRP A CA 1
ATOM 762 C C . TRP A 1 98 ? -0.790 -5.187 -9.608 1.00 90.06 98 TRP A C 1
ATOM 764 O O . TRP A 1 98 ? -1.775 -5.487 -10.280 1.00 90.06 98 TRP A O 1
ATOM 774 N N . TYR A 1 99 ? -0.429 -5.822 -8.500 1.00 90.31 99 TYR A N 1
ATOM 775 C CA . TYR A 1 99 ? -1.090 -6.990 -7.936 1.00 90.31 99 TYR A CA 1
ATOM 776 C C . TYR A 1 99 ? -1.814 -6.624 -6.646 1.00 90.31 99 TYR A C 1
ATOM 778 O O . TYR A 1 99 ? -1.379 -5.743 -5.891 1.00 90.31 99 TYR A O 1
ATOM 786 N N . ALA A 1 100 ? -2.918 -7.312 -6.388 1.00 90.44 100 ALA A N 1
ATOM 787 C CA . ALA A 1 100 ? -3.556 -7.326 -5.086 1.00 90.44 100 ALA A CA 1
ATOM 788 C C . ALA A 1 100 ? -2.970 -8.432 -4.199 1.00 90.44 100 ALA A C 1
ATOM 790 O O . ALA A 1 100 ? -2.414 -9.415 -4.683 1.00 90.44 100 ALA A O 1
ATOM 791 N N . ALA A 1 101 ? -3.104 -8.290 -2.879 1.00 87.00 101 ALA A N 1
ATOM 792 C CA . ALA A 1 101 ? -2.613 -9.307 -1.944 1.00 87.00 101 ALA A CA 1
ATOM 793 C C . ALA A 1 101 ? -3.366 -10.646 -2.052 1.00 87.00 101 ALA A C 1
ATOM 795 O O . ALA A 1 101 ? -2.854 -11.668 -1.601 1.00 87.00 101 ALA A O 1
ATOM 796 N N . GLY A 1 102 ? -4.584 -10.632 -2.604 1.00 83.75 102 GLY A N 1
ATOM 797 C CA . GLY A 1 102 ? -5.378 -11.828 -2.870 1.00 83.75 102 GLY A CA 1
ATOM 798 C C . GLY A 1 102 ? -5.220 -12.398 -4.281 1.00 83.75 102 GLY A C 1
ATOM 799 O O . GLY A 1 102 ? -5.858 -13.407 -4.563 1.00 83.75 102 GLY A O 1
ATOM 800 N N . ASP A 1 103 ? -4.426 -11.772 -5.156 1.00 86.56 103 ASP A N 1
ATOM 801 C CA . ASP A 1 103 ? -4.225 -12.266 -6.520 1.00 86.56 103 ASP A CA 1
ATOM 802 C C . ASP A 1 103 ? -3.318 -13.506 -6.539 1.00 86.56 103 ASP A C 1
ATOM 804 O O . ASP A 1 103 ? -2.387 -13.638 -5.738 1.00 86.56 103 ASP A O 1
ATOM 808 N N . ASP A 1 104 ? -3.533 -14.382 -7.522 1.00 85.00 104 ASP A N 1
ATOM 809 C CA . ASP A 1 104 ? -2.609 -15.473 -7.824 1.00 85.00 104 ASP A CA 1
ATOM 810 C C . ASP A 1 104 ? -1.307 -14.907 -8.409 1.00 85.00 104 ASP A C 1
ATOM 812 O O . ASP A 1 104 ? -1.239 -14.456 -9.558 1.00 85.00 104 ASP A O 1
ATOM 816 N N . LEU A 1 105 ? -0.250 -14.911 -7.597 1.00 87.00 105 LEU A N 1
ATOM 817 C CA . LEU A 1 105 ? 1.042 -14.351 -7.982 1.00 87.00 105 LEU A CA 1
ATOM 818 C C . LEU A 1 105 ? 1.805 -15.310 -8.913 1.00 87.00 105 LEU A C 1
ATOM 820 O O . LEU A 1 105 ? 1.862 -16.516 -8.651 1.00 87.00 105 LEU A O 1
ATOM 824 N N . PRO A 1 106 ? 2.455 -14.805 -9.978 1.00 84.44 106 PRO A N 1
ATOM 825 C CA . PRO A 1 106 ? 3.127 -15.652 -10.956 1.00 84.44 106 PRO A CA 1
ATOM 826 C C . PRO A 1 106 ? 4.298 -16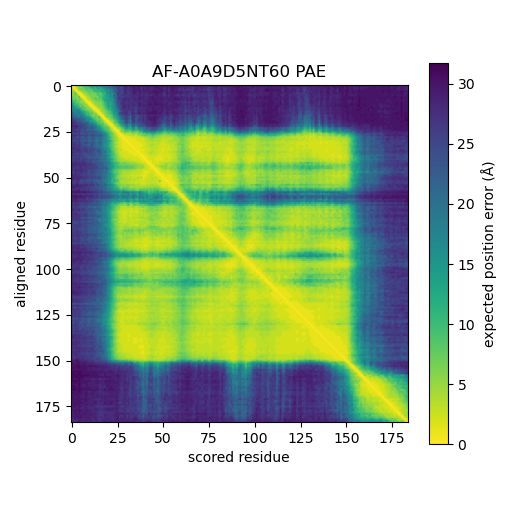.435 -10.347 1.00 84.44 106 PRO A C 1
ATOM 828 O O . PRO A 1 106 ? 5.058 -15.934 -9.516 1.00 84.44 106 PRO A O 1
ATOM 831 N N . LEU A 1 107 ? 4.502 -17.670 -10.816 1.00 83.00 107 LEU A N 1
ATOM 832 C CA . LEU A 1 107 ? 5.599 -18.525 -10.345 1.00 83.00 107 LEU A CA 1
ATOM 833 C C . LEU A 1 107 ? 6.991 -17.968 -10.683 1.00 83.00 107 LEU A C 1
ATOM 835 O O . LEU A 1 107 ? 7.949 -18.268 -9.975 1.00 83.00 107 LEU A O 1
ATOM 839 N N . SER A 1 108 ? 7.079 -17.139 -11.726 1.00 82.12 108 SER A N 1
ATOM 840 C CA . SER A 1 108 ? 8.293 -16.434 -12.146 1.00 82.12 108 SER A CA 1
ATOM 841 C C . SER A 1 108 ? 8.685 -15.267 -11.234 1.00 82.12 108 SER A C 1
ATOM 843 O O . SER A 1 108 ? 9.802 -14.771 -11.350 1.00 82.12 108 SER A O 1
ATOM 845 N N . MET A 1 109 ? 7.789 -14.812 -10.351 1.00 85.00 109 MET A N 1
ATOM 846 C CA . MET A 1 109 ? 8.097 -13.811 -9.328 1.00 85.00 109 MET A CA 1
ATOM 847 C C . MET A 1 109 ? 8.945 -14.435 -8.222 1.00 85.00 109 MET A C 1
ATOM 849 O O . MET A 1 109 ? 8.721 -15.585 -7.830 1.00 85.00 109 MET A O 1
ATOM 853 N N . ASP A 1 110 ? 9.883 -13.651 -7.694 1.00 87.62 110 ASP A N 1
ATOM 854 C CA . ASP A 1 110 ? 10.731 -14.072 -6.587 1.00 87.62 110 ASP A CA 1
ATOM 855 C C . ASP A 1 110 ? 9.904 -14.513 -5.363 1.00 87.62 110 ASP A C 1
ATOM 857 O O . ASP A 1 110 ? 8.850 -13.949 -5.042 1.00 87.62 110 ASP A O 1
ATOM 861 N N . ALA A 1 111 ? 10.370 -15.559 -4.677 1.00 87.12 111 ALA A N 1
ATOM 862 C CA . ALA A 1 111 ? 9.641 -16.149 -3.561 1.00 87.12 111 ALA A CA 1
ATOM 863 C C . ALA A 1 111 ? 9.496 -15.178 -2.376 1.00 87.12 111 ALA A C 1
ATOM 865 O O . ALA A 1 111 ? 8.469 -15.207 -1.694 1.00 87.12 111 ALA A O 1
ATOM 866 N N . GLU A 1 112 ? 10.481 -14.305 -2.148 1.00 88.12 112 GLU A N 1
ATOM 867 C CA . GLU A 1 112 ? 10.435 -13.274 -1.114 1.00 88.12 112 GLU A CA 1
ATOM 868 C C . GLU A 1 112 ? 9.409 -12.194 -1.468 1.00 88.12 112 GLU A C 1
ATOM 870 O O . GLU A 1 112 ? 8.607 -11.806 -0.615 1.00 88.12 112 GLU A O 1
ATOM 875 N N . HIS A 1 113 ? 9.347 -11.777 -2.739 1.00 88.12 113 HIS A N 1
ATOM 876 C CA . HIS A 1 113 ? 8.318 -10.846 -3.219 1.00 88.12 113 HIS A CA 1
ATOM 877 C C . HIS A 1 113 ? 6.913 -11.406 -3.068 1.00 88.12 113 HIS A C 1
ATOM 879 O O . HIS A 1 113 ? 6.047 -10.718 -2.525 1.00 88.12 113 HIS A O 1
ATOM 885 N N . ARG A 1 114 ? 6.688 -12.660 -3.474 1.00 90.56 114 ARG A N 1
ATOM 886 C CA . ARG A 1 114 ? 5.379 -13.299 -3.288 1.00 90.56 114 ARG A CA 1
ATOM 887 C C . ARG A 1 114 ? 4.977 -13.338 -1.821 1.00 90.56 114 ARG A C 1
ATOM 889 O O . ARG A 1 114 ? 3.851 -12.982 -1.471 1.00 90.56 114 ARG A O 1
ATOM 896 N N . LYS A 1 115 ? 5.915 -13.737 -0.959 1.00 90.06 115 LYS A N 1
ATOM 897 C CA . LYS A 1 115 ? 5.685 -13.802 0.482 1.00 90.06 115 LYS A CA 1
ATOM 898 C C . LYS A 1 115 ? 5.333 -12.425 1.040 1.00 90.06 115 LYS A C 1
ATOM 900 O O . LYS A 1 115 ? 4.328 -12.303 1.732 1.00 90.06 115 LYS A O 1
ATOM 905 N N . TYR A 1 116 ? 6.096 -11.390 0.690 1.00 90.75 116 TYR A N 1
ATOM 906 C CA . TYR A 1 116 ? 5.833 -10.022 1.130 1.00 90.75 116 TYR A CA 1
ATOM 907 C C . TYR A 1 116 ? 4.424 -9.551 0.747 1.00 90.75 116 TYR A C 1
ATOM 909 O O . TYR A 1 116 ? 3.679 -9.125 1.627 1.00 90.75 116 TYR A O 1
ATOM 917 N N . ILE A 1 117 ? 4.037 -9.693 -0.527 1.00 89.50 117 ILE A N 1
ATOM 918 C CA . ILE A 1 117 ? 2.719 -9.275 -1.038 1.00 89.50 117 ILE A CA 1
ATOM 919 C C . ILE A 1 117 ? 1.584 -9.981 -0.282 1.00 89.50 117 ILE A C 1
ATOM 921 O O . ILE A 1 117 ? 0.619 -9.337 0.129 1.00 89.50 117 ILE A O 1
ATOM 925 N N . SER A 1 118 ? 1.724 -11.289 -0.043 1.00 86.25 118 SER A N 1
ATOM 926 C CA . SER A 1 118 ? 0.701 -12.086 0.647 1.00 86.25 118 SER A CA 1
ATOM 927 C C . SER A 1 118 ? 0.611 -11.826 2.161 1.00 86.25 118 SER A C 1
ATOM 929 O O . SER A 1 118 ? -0.471 -11.915 2.741 1.00 86.25 118 SER A O 1
ATOM 931 N N . GLU A 1 119 ? 1.723 -11.489 2.827 1.00 89.88 119 GLU A N 1
ATOM 932 C CA . GLU A 1 119 ? 1.778 -11.396 4.294 1.00 89.88 119 GLU A CA 1
ATOM 933 C C . GLU A 1 119 ? 1.660 -9.968 4.838 1.00 89.88 119 GLU A C 1
ATOM 935 O O . GLU A 1 119 ? 1.213 -9.788 5.973 1.00 89.88 119 GLU A O 1
ATOM 940 N N . VAL A 1 120 ? 2.077 -8.944 4.086 1.00 90.81 120 VAL A N 1
ATOM 941 C CA . VAL A 1 120 ? 2.205 -7.579 4.626 1.00 90.81 120 VAL A CA 1
ATOM 942 C C . VAL A 1 120 ? 0.861 -7.003 5.075 1.00 90.81 120 VAL A C 1
ATOM 944 O O . VAL A 1 120 ? 0.781 -6.444 6.169 1.00 90.81 120 VAL A O 1
ATOM 947 N N . PHE A 1 121 ? -0.212 -7.215 4.304 1.00 87.06 121 PHE A N 1
ATOM 948 C CA . PHE A 1 121 ? -1.556 -6.772 4.689 1.00 87.06 121 PHE A CA 1
ATOM 949 C C . PHE A 1 121 ? -2.130 -7.579 5.849 1.00 87.06 121 PHE A C 1
ATOM 951 O O . PHE A 1 121 ? -2.797 -7.005 6.705 1.00 87.06 121 PHE A O 1
ATOM 958 N N . LEU A 1 122 ? -1.841 -8.882 5.922 1.00 87.44 122 LEU A N 1
ATOM 959 C CA . LEU A 1 122 ? -2.260 -9.711 7.052 1.00 87.44 122 LEU A CA 1
ATOM 960 C C . LEU A 1 122 ? -1.644 -9.196 8.358 1.00 87.44 122 LEU A C 1
ATOM 962 O O . LEU A 1 122 ? -2.350 -9.037 9.352 1.00 87.44 122 LEU A O 1
ATOM 966 N N . ARG A 1 123 ? -0.342 -8.894 8.340 1.00 90.88 123 ARG A N 1
ATOM 967 C CA . ARG A 1 123 ? 0.375 -8.344 9.498 1.00 90.88 123 ARG A CA 1
ATOM 968 C C . ARG A 1 123 ? -0.113 -6.943 9.847 1.00 90.88 123 ARG A C 1
ATOM 970 O O . ARG A 1 123 ? -0.397 -6.682 11.008 1.00 90.88 123 ARG A O 1
ATOM 977 N N . LEU A 1 124 ? -0.283 -6.068 8.855 1.00 90.44 124 LEU A N 1
ATOM 978 C CA . LEU A 1 124 ? -0.853 -4.738 9.071 1.00 90.44 124 LEU A CA 1
ATOM 979 C C . LEU A 1 124 ? -2.239 -4.827 9.726 1.00 90.44 124 LEU A C 1
ATOM 981 O O . LEU A 1 124 ? -2.493 -4.129 10.701 1.00 90.44 124 LEU A O 1
ATOM 985 N N . ASN A 1 125 ? -3.104 -5.725 9.248 1.00 87.75 125 ASN A N 1
ATOM 986 C CA . ASN A 1 125 ? -4.438 -5.919 9.810 1.00 87.75 125 ASN A CA 1
ATOM 987 C C . ASN A 1 125 ? -4.396 -6.390 11.275 1.00 87.75 125 ASN A C 1
ATOM 989 O O . ASN A 1 125 ? -5.215 -5.961 12.082 1.00 87.75 125 ASN A O 1
ATOM 993 N N . GLN A 1 126 ? -3.426 -7.233 11.644 1.00 89.50 126 GLN A N 1
ATOM 994 C CA . GLN A 1 126 ? -3.217 -7.650 13.037 1.00 89.50 126 GLN A CA 1
ATOM 995 C C . GLN A 1 126 ? -2.795 -6.479 13.933 1.00 89.50 126 GLN A C 1
ATOM 997 O O . GLN A 1 126 ? -3.320 -6.338 15.036 1.00 89.50 126 GLN A O 1
ATOM 1002 N N . GLU A 1 127 ? -1.884 -5.621 13.465 1.00 90.38 127 GLU A N 1
ATOM 1003 C CA . GLU A 1 127 ? -1.458 -4.436 14.221 1.00 90.38 127 GLU A CA 1
ATOM 1004 C C . GLU A 1 127 ? -2.595 -3.419 14.370 1.00 90.38 127 GLU A C 1
ATOM 1006 O O . GLU A 1 127 ? -2.782 -2.858 15.450 1.00 90.38 127 GLU A O 1
ATOM 1011 N N . VAL A 1 128 ? -3.394 -3.231 13.314 1.00 88.56 128 VAL A N 1
ATOM 1012 C CA . VAL A 1 128 ? -4.606 -2.402 13.340 1.00 88.56 128 VAL A CA 1
ATOM 1013 C C . VAL A 1 128 ? -5.603 -2.952 14.353 1.00 88.56 128 VAL A C 1
ATOM 1015 O O . VAL A 1 128 ? -6.014 -2.214 15.240 1.00 88.56 128 VAL A O 1
ATOM 1018 N N . ALA A 1 129 ? -5.925 -4.247 14.301 1.00 86.44 129 ALA A N 1
ATOM 1019 C CA . ALA A 1 129 ? -6.843 -4.885 15.246 1.00 86.44 129 ALA A CA 1
ATOM 1020 C C . ALA A 1 129 ? -6.351 -4.816 16.704 1.00 86.44 129 ALA A C 1
ATOM 1022 O O . ALA A 1 129 ? -7.159 -4.740 17.628 1.00 86.44 129 ALA A O 1
ATOM 1023 N N . ALA A 1 130 ? -5.032 -4.811 16.917 1.00 88.44 130 ALA A N 1
ATOM 1024 C CA . ALA A 1 130 ? -4.411 -4.640 18.229 1.00 88.44 130 ALA A CA 1
ATOM 1025 C C . ALA A 1 130 ? -4.311 -3.169 18.686 1.00 88.44 130 ALA A C 1
ATOM 1027 O O . ALA A 1 130 ? -3.808 -2.911 19.781 1.00 88.44 130 ALA A O 1
ATOM 1028 N N . GLY A 1 131 ? -4.735 -2.204 17.862 1.00 88.12 131 GLY A N 1
ATOM 1029 C CA . GLY A 1 131 ? -4.632 -0.770 18.145 1.00 88.12 131 GLY A CA 1
ATOM 1030 C C . GLY A 1 131 ? -3.194 -0.239 18.175 1.00 88.12 131 GLY A C 1
ATOM 1031 O O . GLY A 1 131 ? -2.916 0.788 18.795 1.00 88.12 131 GLY A O 1
ATOM 1032 N N . ARG A 1 132 ? -2.247 -0.939 17.540 1.00 91.31 132 ARG A N 1
ATOM 1033 C CA . ARG A 1 132 ? -0.813 -0.607 17.539 1.00 91.31 132 ARG A CA 1
ATOM 1034 C C . ARG A 1 132 ? -0.470 0.335 16.389 1.00 91.31 132 ARG A C 1
ATOM 1036 O O . ARG A 1 132 ? 0.229 -0.020 15.443 1.00 91.31 132 ARG A O 1
ATOM 1043 N N . TRP A 1 133 ? -0.952 1.570 16.491 1.00 89.88 133 TRP A N 1
ATOM 1044 C CA . TRP A 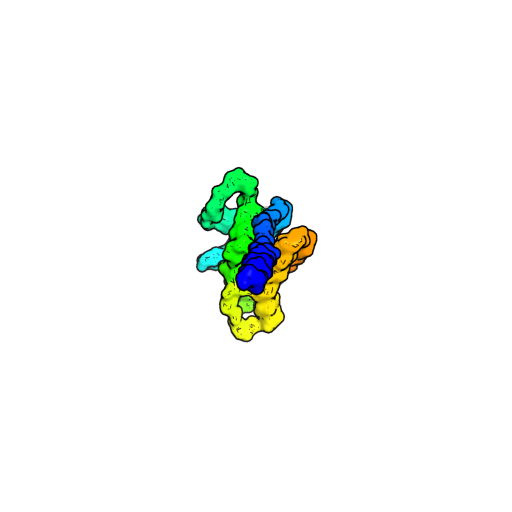1 133 ? -0.895 2.564 15.412 1.00 89.88 133 TRP A CA 1
ATOM 1045 C C . TRP A 1 133 ? 0.519 2.911 14.947 1.00 89.88 133 TRP A C 1
ATOM 1047 O O . TRP A 1 133 ? 0.760 2.968 13.750 1.00 89.88 133 TRP A O 1
ATOM 1057 N N . VAL A 1 134 ? 1.476 3.036 15.873 1.00 92.25 134 VAL A N 1
ATOM 1058 C CA . VAL A 1 134 ? 2.887 3.304 15.534 1.00 92.25 134 VAL A CA 1
ATOM 1059 C C . VAL A 1 134 ? 3.470 2.189 14.660 1.00 92.25 134 VAL A C 1
ATOM 1061 O O . VAL A 1 134 ? 4.203 2.444 13.707 1.00 92.25 134 VAL A O 1
ATOM 1064 N N . THR A 1 135 ? 3.134 0.935 14.964 1.00 92.44 135 THR A N 1
ATOM 1065 C CA . THR A 1 135 ? 3.593 -0.219 14.186 1.00 92.44 135 THR A CA 1
ATOM 1066 C C . THR A 1 135 ? 2.854 -0.313 12.854 1.00 92.44 135 THR A C 1
ATOM 1068 O O . THR A 1 135 ? 3.482 -0.618 11.841 1.00 92.44 135 THR A O 1
ATOM 1071 N N . ALA A 1 136 ? 1.554 -0.008 12.830 1.00 90.62 136 ALA A N 1
ATOM 1072 C CA . ALA A 1 136 ? 0.770 0.072 11.601 1.00 90.62 136 ALA A CA 1
ATOM 1073 C C . ALA A 1 136 ? 1.330 1.134 10.636 1.00 90.62 136 ALA A C 1
ATOM 1075 O O . ALA A 1 136 ? 1.554 0.826 9.467 1.00 90.62 136 ALA A O 1
ATOM 1076 N N . ASP A 1 137 ? 1.655 2.331 11.131 1.00 92.62 137 ASP A N 1
ATOM 1077 C CA . ASP A 1 137 ? 2.296 3.390 10.343 1.00 92.62 137 ASP A CA 1
ATOM 1078 C C . ASP A 1 137 ? 3.645 2.934 9.772 1.00 92.62 137 ASP A C 1
ATOM 1080 O O . ASP A 1 137 ? 3.891 3.105 8.581 1.00 92.62 137 ASP A O 1
ATOM 1084 N N . ALA A 1 138 ? 4.465 2.225 10.554 1.00 93.75 138 ALA A N 1
ATOM 1085 C CA . ALA A 1 138 ? 5.719 1.665 10.050 1.00 93.75 138 ALA A CA 1
ATOM 1086 C C . ALA A 1 138 ? 5.515 0.614 8.936 1.00 93.75 138 ALA A C 1
ATOM 1088 O O . ALA A 1 138 ? 6.370 0.450 8.064 1.00 93.75 138 ALA A O 1
ATOM 1089 N N . TYR A 1 139 ? 4.403 -0.130 8.940 1.00 92.44 139 TYR A N 1
ATOM 1090 C CA . TYR A 1 139 ? 4.048 -1.012 7.822 1.00 92.44 139 TYR A CA 1
ATOM 1091 C C . TYR A 1 1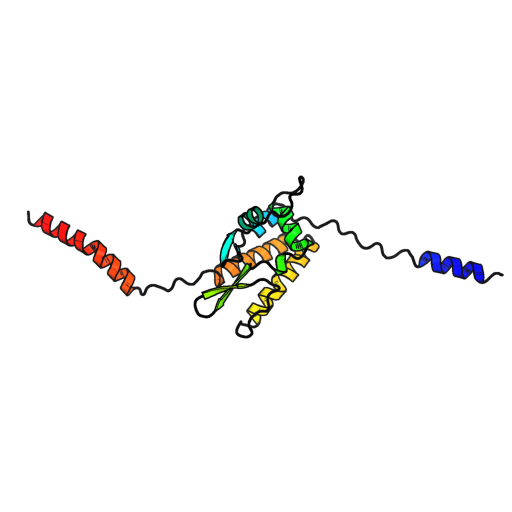39 ? 3.587 -0.219 6.594 1.00 92.44 139 TYR A C 1
ATOM 1093 O O . TYR A 1 139 ? 3.968 -0.579 5.479 1.00 92.44 139 TYR A O 1
ATOM 1101 N N . ILE A 1 140 ? 2.827 0.862 6.787 1.00 92.25 140 ILE A N 1
ATOM 1102 C CA . ILE A 1 140 ? 2.424 1.780 5.711 1.00 92.25 140 ILE A CA 1
ATOM 1103 C C . ILE A 1 140 ? 3.661 2.402 5.052 1.00 92.25 140 ILE A C 1
ATOM 1105 O O . ILE A 1 140 ? 3.774 2.360 3.826 1.00 92.25 140 ILE A O 1
ATOM 1109 N N . ASP A 1 141 ? 4.637 2.853 5.841 1.00 93.44 141 ASP A N 1
ATOM 1110 C CA . ASP A 1 141 ? 5.918 3.371 5.347 1.00 93.44 141 ASP A CA 1
ATOM 1111 C C . ASP A 1 141 ? 6.665 2.344 4.491 1.00 93.44 141 ASP A C 1
ATOM 1113 O O . ASP A 1 141 ? 7.158 2.660 3.407 1.00 93.44 141 ASP A O 1
ATOM 1117 N N . ARG A 1 142 ? 6.714 1.080 4.932 1.00 92.31 142 ARG A N 1
ATOM 1118 C CA . ARG A 1 142 ? 7.339 0.002 4.150 1.00 92.31 142 ARG A CA 1
ATOM 1119 C C . ARG A 1 142 ? 6.617 -0.240 2.831 1.00 92.31 142 ARG A C 1
ATOM 1121 O O . ARG A 1 142 ? 7.284 -0.489 1.832 1.00 92.31 142 ARG A O 1
ATOM 1128 N N . MET A 1 143 ? 5.286 -0.177 2.807 1.00 91.69 143 MET A N 1
ATOM 1129 C CA . MET A 1 143 ? 4.522 -0.315 1.562 1.00 91.69 143 MET A CA 1
ATOM 1130 C C . MET A 1 143 ? 4.758 0.874 0.623 1.00 91.69 143 MET A C 1
ATOM 1132 O O . MET A 1 143 ? 4.946 0.667 -0.573 1.00 91.69 143 MET A O 1
ATOM 1136 N N . LEU A 1 144 ? 4.837 2.103 1.143 1.00 90.69 144 LEU A N 1
ATOM 1137 C CA . LEU A 1 144 ? 5.202 3.289 0.356 1.00 90.69 144 LEU A CA 1
ATOM 1138 C C . LEU A 1 144 ? 6.616 3.165 -0.225 1.00 90.69 144 LEU A C 1
ATOM 1140 O O . LEU A 1 144 ? 6.845 3.427 -1.410 1.00 90.69 144 LEU A O 1
ATOM 1144 N N . GLN A 1 145 ? 7.570 2.708 0.586 1.00 90.75 145 GLN A N 1
ATOM 1145 C CA . GLN 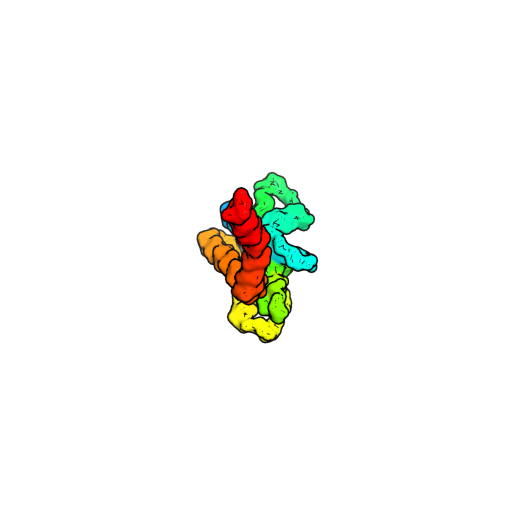A 1 145 ? 8.932 2.440 0.136 1.00 90.75 145 GLN A CA 1
ATOM 1146 C C . GLN A 1 145 ? 8.959 1.335 -0.928 1.00 90.75 145 GLN A C 1
ATOM 1148 O O . GLN A 1 145 ? 9.658 1.468 -1.936 1.00 90.75 145 GLN A O 1
ATOM 1153 N N . TYR A 1 146 ? 8.167 0.275 -0.752 1.00 90.62 146 TYR A N 1
ATOM 1154 C CA . TYR A 1 146 ? 8.019 -0.800 -1.730 1.00 90.62 146 TYR A CA 1
ATOM 1155 C C . TYR A 1 146 ? 7.489 -0.264 -3.068 1.00 90.62 146 TYR A C 1
ATOM 1157 O O . TYR A 1 146 ? 8.097 -0.505 -4.111 1.00 90.62 146 TYR A O 1
ATOM 1165 N N . GLN A 1 147 ? 6.426 0.546 -3.045 1.00 90.81 147 GLN A N 1
ATOM 1166 C CA . GLN A 1 147 ? 5.883 1.196 -4.242 1.00 90.81 147 GLN A CA 1
ATOM 1167 C C . GLN A 1 147 ? 6.900 2.111 -4.924 1.00 90.81 147 GLN A C 1
ATOM 1169 O O . GLN A 1 147 ? 7.014 2.106 -6.144 1.00 90.81 147 GLN A O 1
ATOM 1174 N N . THR A 1 148 ? 7.692 2.852 -4.154 1.00 87.62 148 THR A N 1
ATOM 1175 C CA . THR A 1 148 ? 8.746 3.713 -4.708 1.00 87.62 148 THR A CA 1
ATOM 1176 C C . THR A 1 148 ? 9.856 2.889 -5.369 1.00 87.62 148 THR A C 1
ATOM 1178 O O . THR A 1 148 ? 10.386 3.273 -6.410 1.00 87.62 148 THR A O 1
ATOM 1181 N N . THR A 1 149 ? 10.188 1.732 -4.794 1.00 86.81 149 THR A N 1
ATOM 1182 C CA . THR A 1 149 ? 11.273 0.862 -5.275 1.00 86.81 149 THR A CA 1
ATOM 1183 C C . THR A 1 149 ? 10.885 0.096 -6.541 1.00 86.81 149 THR A C 1
ATOM 1185 O O . THR A 1 149 ? 11.690 0.000 -7.468 1.00 86.81 149 THR A O 1
ATOM 1188 N N . TYR A 1 150 ? 9.659 -0.435 -6.597 1.00 86.00 150 TYR A N 1
ATOM 1189 C CA . TYR A 1 150 ? 9.216 -1.352 -7.657 1.00 86.00 150 TYR A CA 1
ATOM 1190 C C . TYR A 1 150 ? 8.149 -0.764 -8.597 1.00 86.00 150 TYR A C 1
ATOM 1192 O O . TYR A 1 150 ? 7.969 -1.266 -9.705 1.00 86.00 150 TYR A O 1
ATOM 1200 N N . GLY A 1 151 ? 7.455 0.301 -8.183 1.00 75.62 151 GLY A N 1
ATOM 1201 C CA . GLY A 1 151 ? 6.343 0.931 -8.910 1.00 75.62 151 GLY A CA 1
ATOM 1202 C C . GLY A 1 151 ? 6.743 2.007 -9.905 1.00 75.62 151 GLY A C 1
ATOM 1203 O O . GLY A 1 151 ? 5.970 2.304 -10.815 1.00 75.62 151 GLY A O 1
ATOM 1204 N N . ALA A 1 152 ? 7.959 2.545 -9.809 1.00 64.69 152 ALA A N 1
ATOM 1205 C CA . ALA A 1 152 ? 8.514 3.305 -10.913 1.00 64.69 152 ALA A CA 1
ATOM 1206 C C . ALA A 1 152 ? 8.752 2.335 -12.078 1.00 64.69 152 ALA A C 1
ATOM 1208 O O . ALA A 1 152 ? 9.625 1.464 -12.008 1.00 64.69 152 ALA A O 1
ATOM 1209 N N . ALA A 1 153 ? 7.996 2.498 -13.168 1.00 54.19 153 ALA A N 1
ATOM 1210 C CA . ALA A 1 153 ? 8.457 2.034 -14.466 1.00 54.19 153 ALA A CA 1
ATOM 1211 C C . ALA A 1 153 ? 9.826 2.681 -14.646 1.00 54.19 153 ALA A C 1
ATOM 1213 O O . ALA A 1 153 ? 9.919 3.906 -14.742 1.00 54.19 153 ALA A O 1
ATOM 1214 N N . ARG A 1 154 ? 10.899 1.886 -14.547 1.00 42.34 154 ARG A N 1
ATOM 1215 C CA . ARG A 1 154 ? 12.257 2.389 -14.734 1.00 42.34 154 ARG A CA 1
ATOM 1216 C C . ARG A 1 154 ? 12.209 3.141 -16.064 1.00 42.34 154 ARG A C 1
ATOM 1218 O O . ARG A 1 154 ? 11.919 2.485 -17.066 1.00 42.34 154 ARG A O 1
ATOM 1225 N N . PRO A 1 155 ? 12.406 4.475 -16.100 1.00 42.50 155 PRO A N 1
ATOM 1226 C CA . PRO A 1 155 ? 12.421 5.165 -17.372 1.00 42.50 155 PRO A CA 1
ATOM 1227 C C . PRO A 1 155 ? 13.497 4.450 -18.169 1.00 42.50 155 PRO A C 1
ATOM 1229 O O .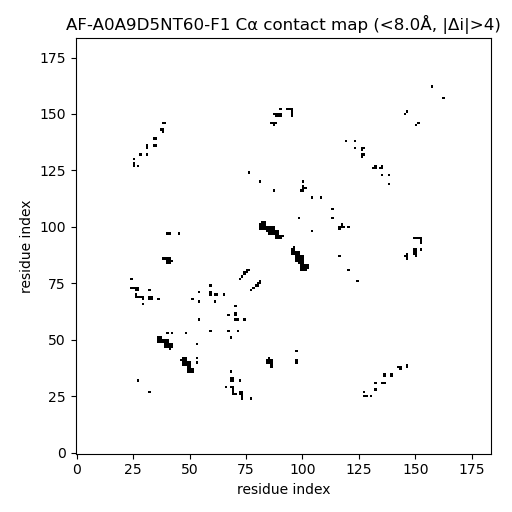 PRO A 1 155 ? 14.631 4.317 -17.691 1.00 42.50 155 PRO A O 1
ATOM 1232 N N . SER A 1 156 ? 13.119 3.890 -19.318 1.00 41.78 156 SER A N 1
ATOM 1233 C CA . SER A 1 156 ? 14.074 3.440 -20.316 1.00 41.78 156 SER A CA 1
ATOM 1234 C C . SER A 1 156 ? 15.057 4.588 -20.446 1.00 41.78 156 SER A C 1
ATOM 1236 O O . SER A 1 156 ? 14.671 5.667 -20.899 1.00 41.78 156 SER A O 1
ATOM 1238 N N . ARG A 1 157 ? 16.269 4.421 -19.902 1.00 42.81 157 ARG A N 1
ATOM 1239 C CA . ARG A 1 157 ? 17.284 5.466 -19.940 1.00 42.81 157 ARG A CA 1
ATOM 1240 C C . ARG A 1 157 ? 17.485 5.721 -21.422 1.00 42.81 157 ARG A C 1
ATOM 1242 O O . ARG A 1 157 ? 18.059 4.871 -22.098 1.00 42.81 157 ARG A O 1
ATOM 1249 N N . LEU A 1 158 ? 16.953 6.833 -21.933 1.00 51.00 158 LEU A N 1
ATOM 1250 C CA . LEU A 1 158 ? 17.321 7.304 -23.258 1.00 51.00 158 LEU A CA 1
ATOM 1251 C C . LEU A 1 158 ? 18.848 7.338 -23.229 1.00 51.00 158 LEU A C 1
ATOM 1253 O O . LEU A 1 158 ? 19.408 7.926 -22.293 1.00 51.00 158 LEU A O 1
ATOM 1257 N N . PRO A 1 159 ? 19.527 6.617 -24.136 1.00 60.19 159 PRO A N 1
ATOM 1258 C CA . PRO A 1 159 ? 20.968 6.529 -24.066 1.00 60.19 159 PRO A CA 1
ATOM 1259 C C . PRO A 1 159 ? 21.505 7.956 -24.111 1.00 60.19 159 PRO A C 1
ATOM 1261 O O . PRO A 1 159 ? 20.955 8.824 -24.791 1.00 60.19 159 PRO A O 1
ATOM 1264 N N . LEU A 1 160 ? 22.544 8.221 -23.322 1.00 59.94 160 LEU A N 1
ATOM 1265 C CA . LEU A 1 160 ? 23.086 9.566 -23.112 1.00 59.94 160 LEU A CA 1
ATOM 1266 C C . LEU A 1 160 ? 23.429 10.255 -24.453 1.00 59.94 160 LEU A C 1
ATOM 1268 O O . LEU A 1 160 ? 23.336 11.471 -24.577 1.00 59.94 160 LEU A O 1
ATOM 1272 N N . THR A 1 161 ? 23.693 9.455 -25.490 1.00 65.00 161 THR A N 1
ATOM 1273 C CA . THR A 1 161 ? 23.826 9.852 -26.897 1.00 65.00 161 THR A CA 1
ATOM 1274 C C . THR A 1 161 ? 22.601 10.573 -27.466 1.00 65.00 161 THR A C 1
ATOM 1276 O O . THR A 1 161 ? 22.760 11.580 -28.147 1.00 65.00 161 THR A O 1
ATOM 1279 N N . THR A 1 162 ? 21.380 10.109 -27.191 1.00 67.06 162 THR A N 1
ATOM 1280 C CA . THR A 1 162 ? 20.139 10.714 -27.702 1.00 67.06 162 THR A CA 1
ATOM 1281 C C . THR A 1 162 ? 19.847 12.041 -27.010 1.00 67.06 162 THR A C 1
ATOM 1283 O O . THR A 1 162 ? 19.439 12.998 -27.662 1.00 67.06 162 THR A O 1
ATOM 1286 N N . LEU A 1 163 ? 20.125 12.136 -25.706 1.00 70.25 163 LEU A N 1
ATOM 1287 C CA . LEU A 1 163 ? 20.031 13.397 -24.963 1.00 70.25 163 LEU A CA 1
ATOM 1288 C C . LEU A 1 163 ? 21.030 14.435 -25.487 1.00 70.25 163 LEU A C 1
ATOM 1290 O O . LEU A 1 163 ? 20.647 15.574 -25.748 1.00 70.25 163 LEU A O 1
ATOM 1294 N N . LEU A 1 164 ? 22.285 14.033 -25.705 1.00 74.19 164 LEU A N 1
ATOM 1295 C CA . LEU A 1 164 ? 23.302 14.910 -26.287 1.00 74.19 164 LEU A CA 1
ATOM 1296 C C . LEU A 1 164 ? 22.942 15.346 -27.712 1.00 74.19 164 LEU A C 1
ATOM 1298 O O . LEU A 1 164 ? 23.131 16.511 -28.047 1.00 74.19 164 LEU A O 1
ATOM 1302 N N . ALA A 1 165 ? 22.378 14.453 -28.531 1.00 73.31 165 ALA A N 1
ATOM 1303 C CA . ALA A 1 165 ? 21.939 14.787 -29.884 1.00 73.31 165 ALA A CA 1
ATOM 1304 C C . ALA A 1 165 ? 20.807 15.827 -29.888 1.00 73.31 165 ALA A C 1
ATOM 1306 O O . ALA A 1 165 ? 20.869 16.787 -30.651 1.00 73.31 165 ALA A O 1
ATOM 1307 N N . ILE A 1 166 ? 19.809 15.694 -29.007 1.00 79.00 166 ILE A N 1
ATOM 1308 C CA . ILE A 1 166 ? 18.710 16.668 -28.893 1.00 79.00 166 ILE A CA 1
ATOM 1309 C C . ILE A 1 166 ? 19.242 18.036 -28.446 1.00 79.00 166 ILE A C 1
ATOM 1311 O O . ILE A 1 166 ? 18.897 19.053 -29.045 1.00 79.00 166 ILE A O 1
ATOM 1315 N N . VAL A 1 167 ? 20.124 18.072 -27.441 1.00 81.00 167 VAL A N 1
ATOM 1316 C CA . VAL A 1 167 ? 20.751 19.323 -26.981 1.00 81.00 167 VAL A CA 1
ATOM 1317 C C . VAL A 1 167 ? 21.593 19.956 -28.093 1.00 81.00 167 VAL A C 1
ATOM 1319 O O . VAL A 1 167 ? 21.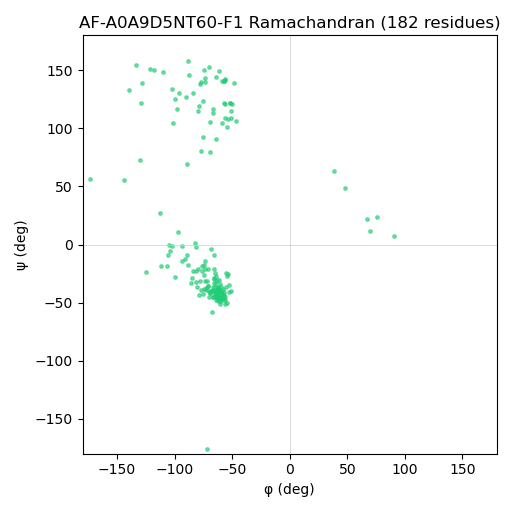496 21.161 -28.316 1.00 81.00 167 VAL A O 1
ATOM 1322 N N . ALA A 1 168 ? 22.365 19.163 -28.839 1.00 76.56 168 ALA A N 1
ATOM 1323 C CA . ALA A 1 168 ? 23.159 19.655 -29.962 1.00 76.56 168 ALA A CA 1
ATOM 1324 C C . ALA A 1 168 ? 22.283 20.232 -31.087 1.00 76.56 168 ALA A C 1
ATOM 1326 O O . ALA A 1 168 ? 22.586 21.308 -31.594 1.00 76.56 168 ALA A O 1
ATOM 1327 N N . ILE A 1 169 ? 21.172 19.572 -31.434 1.00 79.88 169 ILE A N 1
ATOM 1328 C CA . ILE A 1 169 ? 20.221 20.048 -32.453 1.00 79.88 169 ILE A CA 1
ATOM 1329 C C . ILE A 1 169 ? 19.543 21.353 -32.014 1.00 79.88 169 ILE A C 1
ATOM 1331 O O . ILE A 1 169 ? 19.390 22.260 -32.829 1.00 79.88 169 ILE A O 1
ATOM 1335 N N . LEU A 1 170 ? 19.179 21.485 -30.735 1.00 76.31 170 LEU A N 1
ATOM 1336 C CA . LEU A 1 170 ? 18.566 22.708 -30.202 1.00 76.31 170 LEU A CA 1
ATOM 1337 C C . LEU A 1 170 ? 19.561 23.875 -30.078 1.00 76.31 170 LEU A C 1
ATOM 1339 O O . LEU A 1 170 ? 19.173 25.028 -30.255 1.00 76.31 170 LEU A O 1
ATOM 1343 N N . LEU A 1 171 ? 20.843 23.599 -29.814 1.00 75.75 171 LEU A N 1
ATOM 1344 C CA . LEU A 1 171 ? 21.893 24.623 -29.714 1.00 75.75 171 LEU A CA 1
ATOM 1345 C C . LEU A 1 171 ? 22.482 25.035 -31.071 1.00 75.75 171 LEU A C 1
ATOM 1347 O O . LEU A 1 171 ? 22.999 26.146 -31.200 1.00 75.75 171 LEU A O 1
ATOM 1351 N N . PHE A 1 172 ? 22.381 24.184 -32.093 1.00 76.12 172 PHE A N 1
ATOM 1352 C CA . PHE A 1 172 ? 22.875 24.452 -33.445 1.00 76.12 172 PHE A CA 1
ATOM 1353 C C . PHE A 1 172 ? 22.341 25.759 -34.072 1.00 76.12 172 PHE A C 1
ATOM 1355 O O . PHE A 1 172 ? 23.162 26.573 -34.503 1.00 76.12 172 PHE A O 1
ATOM 1362 N N . PRO A 1 173 ? 21.022 26.054 -34.086 1.00 76.81 173 PRO A N 1
ATOM 1363 C CA . PRO A 1 173 ? 20.522 27.310 -34.652 1.00 76.81 173 PRO A CA 1
ATOM 1364 C C . PRO A 1 173 ? 20.983 28.539 -33.855 1.00 76.81 173 PRO A C 1
ATOM 1366 O O . PRO A 1 173 ? 21.190 29.606 -34.431 1.00 76.81 173 PRO A O 1
ATOM 1369 N N . PHE A 1 174 ? 21.203 28.391 -32.544 1.00 71.69 174 PHE A N 1
ATOM 1370 C CA . PHE A 1 174 ? 21.684 29.474 -31.686 1.00 71.69 174 PHE A CA 1
ATOM 1371 C C . PHE A 1 174 ? 23.143 29.835 -31.996 1.00 71.69 174 PHE A C 1
ATOM 1373 O O . PHE A 1 174 ? 23.493 31.011 -32.079 1.00 71.69 174 PHE A O 1
ATOM 1380 N N . LEU A 1 175 ? 23.982 28.827 -32.247 1.00 71.50 175 LEU A N 1
ATOM 1381 C CA . LEU A 1 175 ? 25.374 28.999 -32.670 1.00 71.50 175 LEU A CA 1
ATOM 1382 C C . LEU A 1 175 ? 25.476 29.661 -34.051 1.00 71.50 175 LEU A C 1
ATOM 1384 O O . LEU A 1 175 ? 26.275 30.580 -34.230 1.00 71.50 175 LEU A O 1
ATOM 1388 N N . VAL A 1 176 ? 24.625 29.257 -34.998 1.00 76.44 176 VAL A N 1
ATOM 1389 C CA . VAL A 1 176 ? 24.556 29.872 -36.335 1.00 76.44 176 VAL A CA 1
ATOM 1390 C C . VAL A 1 176 ? 24.128 31.341 -36.242 1.00 76.44 176 VAL A C 1
ATOM 1392 O O . VAL A 1 176 ? 24.780 32.204 -36.828 1.00 76.44 176 VAL A O 1
ATOM 1395 N N . ALA A 1 177 ? 23.106 31.658 -35.443 1.00 73.81 177 ALA A N 1
ATOM 1396 C CA . ALA A 1 177 ? 22.660 33.037 -35.237 1.00 73.81 177 ALA A CA 1
ATOM 1397 C C . ALA A 1 177 ? 23.744 33.925 -34.595 1.00 73.81 177 ALA A C 1
ATOM 1399 O O . ALA A 1 177 ? 23.898 35.090 -34.968 1.00 73.81 177 ALA A O 1
ATOM 1400 N N . LEU A 1 178 ? 24.528 33.380 -33.658 1.00 72.12 178 LEU A N 1
ATOM 1401 C CA . LEU A 1 178 ? 25.601 34.109 -32.977 1.00 72.12 178 LEU A CA 1
ATOM 1402 C C . LEU A 1 178 ? 26.795 34.396 -33.904 1.00 72.12 178 LEU A C 1
ATOM 1404 O O . LEU A 1 178 ? 27.395 35.466 -33.818 1.00 72.12 178 LEU A O 1
ATOM 1408 N N . VAL A 1 179 ? 27.110 33.472 -34.819 1.00 75.69 179 VAL A N 1
ATOM 1409 C CA . VAL A 1 179 ? 28.139 33.665 -35.855 1.00 75.69 179 VAL A CA 1
ATOM 1410 C C . VAL A 1 179 ? 27.675 34.681 -36.900 1.00 75.69 179 VAL A C 1
ATOM 1412 O O . VAL A 1 179 ? 28.422 35.608 -37.204 1.00 75.69 179 VAL A O 1
ATOM 1415 N N . CYS A 1 180 ? 26.429 34.592 -37.378 1.00 66.81 180 CYS A N 1
ATOM 1416 C CA . CYS A 1 180 ? 25.868 35.572 -38.316 1.00 66.81 180 CYS A CA 1
ATOM 1417 C C . CYS A 1 180 ? 25.843 36.996 -37.739 1.00 66.81 180 CYS A C 1
ATOM 1419 O O . CYS A 1 180 ? 26.114 37.949 -38.462 1.00 66.81 180 CYS A O 1
ATOM 1421 N N . LYS A 1 181 ? 25.586 37.155 -36.434 1.00 62.44 181 LYS A N 1
ATOM 1422 C CA . LYS A 1 181 ? 25.577 38.469 -35.770 1.00 62.44 181 LYS A CA 1
ATOM 1423 C C . LYS A 1 181 ? 26.977 39.060 -35.539 1.00 62.44 181 LYS A C 1
ATOM 1425 O O . LYS A 1 181 ? 27.087 40.250 -35.284 1.00 62.44 181 LYS A O 1
ATOM 1430 N N . ARG A 1 182 ? 28.040 38.250 -35.602 1.00 60.91 182 ARG A N 1
ATOM 1431 C CA . ARG A 1 182 ? 29.436 38.694 -35.415 1.00 60.91 182 ARG A CA 1
ATOM 1432 C C . ARG A 1 182 ? 30.125 39.099 -36.729 1.00 60.91 182 ARG A C 1
ATOM 1434 O O . ARG A 1 182 ? 31.214 39.658 -36.686 1.00 60.91 182 ARG A O 1
ATOM 1441 N N . LEU A 1 183 ? 29.512 38.779 -37.870 1.00 56.50 183 LEU A N 1
ATOM 1442 C CA . LEU A 1 183 ? 30.013 39.039 -39.228 1.00 56.50 183 LEU A CA 1
ATOM 1443 C C . LEU A 1 183 ? 29.291 40.201 -39.939 1.00 56.50 183 LEU A C 1
ATOM 1445 O O . LEU A 1 183 ? 29.644 40.513 -41.074 1.00 56.50 183 LEU A O 1
ATOM 1449 N N . SER A 1 184 ? 28.306 40.824 -39.283 1.00 51.00 184 SER A N 1
ATOM 1450 C CA . SER A 1 184 ? 27.649 42.070 -39.704 1.00 51.00 184 SER A CA 1
ATOM 1451 C C . SER A 1 184 ? 28.074 43.225 -38.812 1.00 51.00 184 SER A C 1
ATOM 1453 O O . SER A 1 184 ? 27.931 44.365 -39.301 1.00 51.00 184 SER A O 1
#

Radius of gyration: 28.21 Å; Cα contacts (8 Å, |Δi|>4): 171; chains: 1; bounding box: 67×80×84 Å

Secondary structure (DSSP, 8-state):
--SHHHHHHHHHHTTS----------PPPHHHHHHHTTSEEE-TTS-EEEHHHHHHHTT----TTS-HHHHHHIIIIIH-GGGT-EEEEEEETTEEEEEETTS---TTS-HHHHHHHHHHHHHHHHHHHTT-HHHHHHHHHHHHHHHHHHSS-------HHHHHHHHHHHHHHHHHHHHHHH--

Solvent-accessible surface area (backbone atoms only — not comparable to full-atom values): 10842 Å² total; per-residue (Å²): 142,69,70,73,66,55,57,60,57,58,61,66,62,73,76,75,83,75,81,69,80,78,68,69,82,73,68,52,55,64,68,58,19,53,56,54,35,65,38,56,30,40,52,97,86,65,54,77,39,42,36,61,58,52,48,70,73,66,64,69,80,84,57,97,87,57,54,74,42,27,49,48,44,38,44,29,68,72,72,49,47,50,39,74,42,20,50,44,40,40,74,51,97,95,40,66,47,58,41,24,46,61,52,89,74,62,87,89,51,56,70,66,59,54,48,46,51,55,43,51,60,57,52,38,47,51,28,48,73,69,67,36,57,74,60,29,47,55,48,46,52,50,52,47,51,47,32,62,72,36,49,53,66,73,72,77,73,70,52,69,66,59,55,50,49,54,54,49,63,67,46,46,62,55,53,52,52,55,52,58,66,72,77,111

Sequence (184 aa):
MRHFRIILFVVAVAWCSSIGANSAPVVLPHATAAHFCRLLVADSEGNLCPISSYIRTHQIAASDSLTPEQQFAEYVFGFGGWKSLRIFPHQQDNSVRWYAAGDDLPLSMDAEHRKYISEVFLRLNQEVAAGRWVTADAYIDRMLQYQTTYGAARPSRLPLTTLLAIVAILLFPFLVALVCKRLS

Foldseek 3Di:
DPVVVVVVVVVVVVPPPPPPPPLPQLFDDPVLLVLLQQAWFQDPVRDIDRNLVVLVVVCLDDDPPDDSSRSVVCVCLVVVVQQQTQRAWADDPLDTGTDGLNDDDDPPDDPVSNCCSVCLSVVLSVCSSVVVSVVNSVSSVVSVVRCVVRVPSPPPPPPVVVVVVVVCVVCVVVVVVVVVVVVD

pLDDT: mean 75.61, std 15.48, range [41.59, 93.75]